Protein AF-A0A819CTM0-F1 (afdb_monomer_lite)

Foldseek 3Di:
DPPPPPPPPPVVVLVVVLVVLCCVQVVVLVVLVVVLVVLVVVLVVVVVPPDDPVVNVVSVLVSVLSNVLSVLCCVLSVLVSVLVSVCSVDDDDVVDVVVVVVNVVSVVVSVVSVVVSVVVNVVSCCVSDPPVVVVVVVVVVVVVVVVVVVVVVVVVVVPPPPDDDDDPPDDDPPPPPPPPPDDPPPPDPPPPPPDPPDPDDPDPDDDDDDDDQDFDQDDDDDDPPDDDPPDRDRDRDDPDD

InterPro domains:
  IPR017452 GPCR, rhodopsin-like, 7TM [PS50262] (1-125)

Secondary structure (DSSP, 8-state):
--GGGSS-SSHHHHHHHHHHHHHHHHHHHHHHHHHHHHHHHHHHHHHHS---HHHHHHHHHHHHHHHHHHHHHHHHHHHHHHHHHHHHH----TT-HHHHHHHHHHHHHHHHHHHHHHHHHHHHHHHH-HHHHHHHHHHHHHHHHHHHHHHHHHHHTTS---------------------------------------PPP------PPP-------PPP---TTS---------------

Radius of gyration: 34.03 Å; chains: 1; bounding box: 86×67×95 Å

pLDDT: mean 76.51, std 19.78, range [35.84, 98.19]

Structure (mmCIF, N/CA/C/O backbone):
data_AF-A0A819CTM0-F1
#
_entry.id   AF-A0A819CTM0-F1
#
loop_
_atom_site.group_PDB
_atom_site.id
_atom_site.type_symbol
_atom_site.label_atom_id
_atom_site.label_alt_id
_atom_site.label_comp_id
_atom_site.label_asym_id
_atom_site.label_entity_id
_atom_site.label_seq_id
_atom_site.pdbx_PDB_ins_code
_atom_site.Cartn_x
_atom_site.Cartn_y
_atom_site.Cartn_z
_atom_site.occupancy
_atom_site.B_iso_or_equiv
_atom_site.auth_seq_id
_atom_site.auth_comp_id
_atom_site.auth_asym_id
_atom_site.auth_atom_id
_atom_site.pdbx_PDB_model_num
ATOM 1 N N . MET A 1 1 ? 22.822 17.302 -48.668 1.00 52.03 1 MET A N 1
ATOM 2 C CA . MET A 1 1 ? 23.620 17.711 -47.484 1.00 52.03 1 MET A CA 1
ATOM 3 C C . MET A 1 1 ? 22.756 18.266 -46.332 1.00 52.03 1 MET A C 1
ATOM 5 O O . MET A 1 1 ? 23.266 19.019 -45.519 1.00 52.03 1 MET A O 1
ATOM 9 N N . HIS A 1 2 ? 21.477 17.869 -46.205 1.00 58.72 2 HIS A N 1
ATOM 10 C CA . HIS A 1 2 ? 20.555 18.385 -45.169 1.00 58.72 2 HIS A CA 1
ATOM 11 C C . HIS A 1 2 ? 19.919 17.296 -44.272 1.00 58.72 2 HIS A C 1
ATOM 13 O O . HIS A 1 2 ? 19.109 17.624 -43.414 1.00 58.72 2 HIS A O 1
ATOM 19 N N . GLU A 1 3 ? 20.295 16.017 -44.412 1.00 60.41 3 GLU A N 1
ATOM 20 C CA . GLU A 1 3 ? 19.632 14.893 -43.714 1.00 60.41 3 GLU A CA 1
ATOM 21 C C . GLU A 1 3 ? 20.203 14.543 -42.328 1.00 60.41 3 GLU A C 1
ATOM 23 O O . GLU A 1 3 ? 19.569 13.822 -41.569 1.00 60.41 3 GLU A O 1
ATOM 28 N N . TRP A 1 4 ? 21.354 15.089 -41.927 1.00 64.19 4 TRP A N 1
ATOM 29 C CA . TRP A 1 4 ? 22.004 14.696 -40.664 1.00 64.19 4 TRP A CA 1
ATOM 30 C C . TRP A 1 4 ? 21.518 15.467 -39.421 1.00 64.19 4 TRP A C 1
ATOM 32 O O . TRP A 1 4 ? 21.932 15.158 -38.307 1.00 64.19 4 TRP A O 1
ATOM 42 N N . ALA A 1 5 ? 20.637 16.463 -39.573 1.00 60.38 5 ALA A N 1
ATOM 43 C CA . ALA A 1 5 ? 20.255 17.363 -38.477 1.00 60.38 5 ALA A CA 1
ATOM 44 C C . ALA A 1 5 ? 18.990 16.948 -37.691 1.00 60.38 5 ALA A C 1
ATOM 46 O O . ALA A 1 5 ? 18.692 17.559 -36.668 1.00 60.38 5 ALA A O 1
ATOM 47 N N . GLN A 1 6 ? 18.242 15.921 -38.117 1.00 60.78 6 GLN A N 1
ATOM 48 C CA . GLN A 1 6 ? 16.964 15.553 -37.476 1.00 60.78 6 GLN A CA 1
ATOM 49 C C . GLN A 1 6 ? 17.039 14.406 -36.452 1.00 60.78 6 GLN A C 1
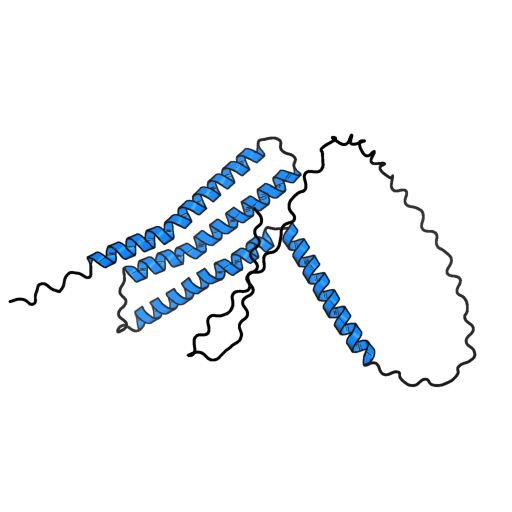ATOM 51 O O . GLN A 1 6 ? 16.031 14.094 -35.822 1.00 60.78 6 GLN A O 1
ATOM 56 N N . GLN A 1 7 ? 18.210 13.813 -36.206 1.00 59.09 7 GLN A N 1
ATOM 57 C CA . GLN A 1 7 ? 18.302 12.572 -35.420 1.00 59.09 7 GLN A CA 1
ATOM 58 C C . GLN A 1 7 ? 18.467 12.749 -33.892 1.00 59.09 7 GLN A C 1
ATOM 60 O O . GLN A 1 7 ? 18.552 11.755 -33.177 1.00 59.09 7 GLN A O 1
ATOM 65 N N . TYR A 1 8 ? 18.488 13.976 -33.351 1.00 54.97 8 TYR A N 1
ATOM 66 C CA . TYR A 1 8 ? 18.878 14.220 -31.945 1.00 54.97 8 TYR A CA 1
ATOM 67 C C . TYR A 1 8 ? 17.835 14.760 -30.923 1.00 54.97 8 TYR A C 1
ATOM 69 O O . TYR A 1 8 ? 18.247 15.069 -29.806 1.00 54.97 8 TYR A O 1
ATOM 77 N N . PRO A 1 9 ? 16.502 14.839 -31.151 1.00 57.50 9 PRO A N 1
ATOM 78 C CA . PRO A 1 9 ? 15.586 15.340 -30.108 1.00 57.50 9 PRO A CA 1
ATOM 79 C C . PRO A 1 9 ? 15.057 14.293 -29.097 1.00 57.50 9 PRO A C 1
ATOM 81 O O . PRO A 1 9 ? 14.312 14.661 -28.185 1.00 57.50 9 PRO A O 1
ATOM 84 N N . VAL A 1 10 ? 15.389 12.999 -29.212 1.00 62.59 10 VAL A N 1
ATOM 85 C CA . VAL A 1 10 ? 14.719 11.943 -28.411 1.00 62.59 10 VAL A CA 1
ATOM 86 C C . VAL A 1 10 ? 15.339 11.747 -27.014 1.00 62.59 10 VAL A C 1
ATOM 88 O O . VAL A 1 10 ? 14.614 11.530 -26.042 1.00 62.59 10 VAL A O 1
ATOM 91 N N . GLU A 1 11 ? 16.656 11.912 -26.878 1.00 68.19 11 GLU A N 1
ATOM 92 C CA . GLU A 1 11 ? 17.408 11.661 -25.633 1.00 68.19 11 GLU A CA 1
ATOM 93 C C . GLU A 1 11 ? 17.036 12.636 -24.497 1.00 68.19 11 GLU A C 1
ATOM 95 O O . GLU A 1 11 ? 16.804 12.231 -23.354 1.00 68.19 11 GLU A O 1
ATOM 100 N N . LEU A 1 12 ? 16.883 13.931 -24.807 1.00 71.06 12 LEU A N 1
ATOM 101 C CA . LEU A 1 12 ? 16.668 14.971 -23.789 1.00 71.06 12 LEU A CA 1
ATOM 102 C C . LEU A 1 12 ? 15.316 14.835 -23.060 1.00 71.06 12 LEU A C 1
ATOM 104 O O . LEU A 1 12 ? 15.165 15.243 -21.905 1.00 71.06 12 LEU A O 1
ATOM 108 N N . ASN A 1 13 ? 14.320 14.245 -23.725 1.00 79.31 13 ASN A N 1
ATOM 109 C CA . ASN A 1 13 ? 12.998 14.016 -23.147 1.00 79.31 13 ASN A CA 1
ATOM 110 C C . ASN A 1 13 ? 12.954 12.782 -22.234 1.00 79.31 13 ASN A C 1
ATOM 112 O O . ASN A 1 13 ? 12.077 12.705 -21.371 1.00 79.31 13 ASN A O 1
ATOM 116 N N . SER A 1 14 ? 13.894 11.841 -22.379 1.00 78.12 14 SER A N 1
ATOM 117 C CA . SER A 1 14 ? 13.949 10.632 -21.551 1.00 78.12 14 SER A CA 1
ATOM 118 C C . SER A 1 14 ? 14.366 10.955 -20.111 1.00 78.12 14 SER A C 1
ATOM 120 O O . SER A 1 14 ? 13.661 10.609 -19.159 1.00 78.12 14 SER A O 1
ATOM 122 N N . GLY A 1 15 ? 15.428 11.753 -19.942 1.00 82.62 15 GLY A N 1
ATOM 123 C CA . GLY A 1 15 ? 15.927 12.141 -18.617 1.00 82.62 15 GLY A CA 1
ATOM 124 C C . GLY A 1 15 ? 14.885 12.873 -17.760 1.00 82.62 15 GLY A C 1
ATOM 125 O O . GLY A 1 15 ? 14.735 12.585 -16.570 1.00 82.62 15 GLY A O 1
ATOM 126 N N . LYS A 1 16 ? 14.083 13.759 -18.371 1.00 86.94 16 LYS A N 1
ATOM 127 C CA . LYS A 1 16 ? 13.000 14.475 -17.669 1.00 86.94 16 LYS A CA 1
ATOM 128 C C . LYS A 1 16 ? 11.913 13.529 -17.149 1.00 86.94 16 LYS A C 1
ATOM 130 O O . LYS A 1 16 ? 11.440 13.708 -16.027 1.00 86.94 16 LYS A O 1
ATOM 135 N N . LYS A 1 17 ? 11.544 12.504 -17.925 1.00 84.69 17 LYS A N 1
ATOM 136 C CA . LYS A 1 17 ? 10.530 11.510 -17.527 1.00 84.69 17 LYS A CA 1
ATOM 137 C C . LYS A 1 17 ? 11.008 10.645 -16.361 1.00 84.69 17 LYS A C 1
ATOM 139 O O . LYS A 1 17 ? 10.232 10.394 -15.437 1.00 84.69 17 LYS A O 1
ATOM 144 N N . ILE A 1 18 ? 12.280 10.239 -16.373 1.00 86.94 18 ILE A N 1
ATOM 145 C CA . ILE A 1 18 ? 12.888 9.455 -15.287 1.00 86.94 18 ILE A CA 1
ATOM 146 C C . ILE A 1 18 ? 12.901 10.272 -13.991 1.00 86.94 18 ILE A C 1
ATOM 148 O O . ILE A 1 18 ? 12.453 9.783 -12.953 1.00 86.94 18 ILE A O 1
ATOM 152 N N . ALA A 1 19 ? 13.338 11.534 -14.051 1.00 89.12 19 ALA A N 1
ATOM 153 C CA . ALA A 1 19 ? 13.360 12.417 -12.886 1.00 89.12 19 ALA A CA 1
ATOM 154 C C . ALA A 1 19 ? 11.957 12.626 -12.288 1.00 89.12 19 ALA A C 1
ATOM 156 O O . ALA A 1 19 ? 11.780 12.508 -11.075 1.00 89.12 19 ALA A O 1
ATOM 157 N N . GLN A 1 20 ? 10.945 12.858 -13.133 1.00 89.31 20 GLN A N 1
ATOM 158 C CA . GLN A 1 20 ? 9.554 12.990 -12.690 1.00 89.31 20 GLN A CA 1
ATOM 159 C C . GLN A 1 20 ? 9.047 11.713 -12.008 1.00 89.31 20 GLN A C 1
ATOM 161 O O . GLN A 1 20 ? 8.494 11.784 -10.912 1.00 89.31 20 GLN A O 1
ATOM 166 N N . CYS A 1 21 ? 9.267 10.538 -12.605 1.00 86.12 21 CYS A N 1
ATOM 167 C CA . CYS A 1 21 ? 8.801 9.272 -12.033 1.00 86.12 21 CYS A CA 1
ATOM 168 C C . CYS A 1 21 ? 9.464 8.963 -10.685 1.00 86.12 21 CYS A C 1
ATOM 170 O O . CYS A 1 21 ? 8.782 8.555 -9.743 1.00 86.12 21 CYS A O 1
ATOM 172 N N . THR A 1 22 ? 10.770 9.209 -10.575 1.00 88.88 22 THR A N 1
ATOM 173 C CA . THR A 1 22 ? 11.526 9.037 -9.329 1.00 88.88 22 THR A CA 1
ATOM 174 C C . THR A 1 22 ? 11.025 9.988 -8.244 1.00 88.88 22 THR A C 1
ATOM 176 O O . THR A 1 22 ? 10.808 9.561 -7.109 1.00 88.88 22 THR A O 1
ATOM 179 N N . TYR A 1 23 ? 10.766 11.252 -8.594 1.00 92.31 23 TYR A N 1
ATOM 180 C CA . TYR A 1 23 ? 10.242 12.243 -7.658 1.00 92.31 23 TYR A CA 1
ATOM 181 C C . TYR A 1 23 ? 8.848 11.855 -7.145 1.00 92.31 23 TYR A C 1
ATOM 183 O O . TYR A 1 23 ? 8.659 11.722 -5.939 1.00 92.31 23 TYR A O 1
ATOM 191 N N . TYR A 1 24 ? 7.890 11.575 -8.035 1.00 89.75 24 TYR A N 1
ATOM 192 C CA . TYR A 1 24 ? 6.529 11.202 -7.626 1.00 89.75 24 TYR A CA 1
ATOM 193 C C . TYR A 1 24 ? 6.456 9.854 -6.894 1.00 89.75 24 TYR A C 1
ATOM 195 O O . TYR A 1 24 ? 5.554 9.661 -6.081 1.00 89.75 24 TYR A O 1
ATOM 203 N N . GLY A 1 25 ? 7.383 8.926 -7.158 1.00 86.31 25 GLY A N 1
ATOM 204 C CA . GLY A 1 25 ? 7.426 7.617 -6.504 1.00 86.31 25 GLY A CA 1
ATOM 205 C C . GLY A 1 25 ? 8.077 7.636 -5.119 1.00 86.31 25 GLY A C 1
ATOM 206 O O . GLY A 1 25 ? 7.515 7.101 -4.166 1.00 86.31 25 GLY A O 1
ATOM 207 N N . LEU A 1 26 ? 9.255 8.256 -4.982 1.00 89.56 26 LEU A N 1
ATOM 208 C CA . LEU A 1 26 ? 10.036 8.214 -3.737 1.00 89.56 26 LEU A CA 1
ATOM 209 C C . LEU A 1 26 ? 9.615 9.279 -2.725 1.00 89.56 26 LEU A C 1
ATOM 211 O O . LEU A 1 26 ? 9.627 9.021 -1.522 1.00 89.56 26 LEU A O 1
ATOM 215 N N . PHE A 1 27 ? 9.207 10.462 -3.182 1.00 92.62 27 PHE A N 1
ATOM 216 C CA . PHE A 1 27 ? 8.808 11.556 -2.298 1.00 92.62 27 PHE A CA 1
ATOM 217 C C . PHE A 1 27 ? 7.682 11.192 -1.308 1.00 92.62 27 PHE A C 1
ATOM 219 O O . PHE A 1 27 ? 7.868 11.415 -0.107 1.00 92.62 27 PHE A O 1
ATOM 226 N N . PRO A 1 28 ? 6.556 10.567 -1.718 1.00 89.81 28 PRO A N 1
ATOM 227 C CA . PRO A 1 28 ? 5.516 10.164 -0.769 1.00 89.81 28 PRO A CA 1
ATOM 228 C C . PRO A 1 28 ? 6.003 9.101 0.226 1.00 89.81 28 PRO A C 1
ATOM 230 O O . PRO A 1 28 ? 5.555 9.084 1.374 1.00 89.81 28 PRO A O 1
ATOM 233 N N . ILE A 1 29 ? 6.946 8.241 -0.172 1.00 90.62 29 ILE A N 1
ATOM 234 C CA . ILE A 1 29 ? 7.550 7.235 0.713 1.00 90.62 29 ILE A CA 1
ATOM 235 C C . ILE A 1 29 ? 8.392 7.925 1.794 1.00 90.62 29 ILE A C 1
ATOM 237 O O . ILE A 1 29 ? 8.254 7.618 2.977 1.00 90.62 29 ILE A O 1
ATOM 241 N N . LEU A 1 30 ? 9.213 8.907 1.412 1.00 92.50 30 LEU A N 1
ATOM 242 C CA . LEU A 1 30 ? 10.046 9.661 2.351 1.00 92.50 30 LEU A CA 1
ATOM 243 C C . LEU A 1 30 ? 9.203 10.480 3.332 1.00 92.50 30 LEU A C 1
ATOM 245 O O . LEU A 1 30 ? 9.444 10.430 4.540 1.00 92.50 30 LEU A O 1
ATOM 249 N N . ILE A 1 31 ? 8.181 11.182 2.833 1.00 94.00 31 ILE A N 1
ATOM 250 C CA . ILE A 1 31 ? 7.260 11.953 3.674 1.00 94.00 31 ILE A CA 1
ATOM 251 C C . ILE A 1 31 ? 6.522 11.032 4.646 1.00 94.00 31 ILE A C 1
ATOM 253 O O . ILE A 1 31 ? 6.543 11.271 5.854 1.00 94.00 31 ILE A O 1
ATOM 257 N N . SER A 1 32 ? 5.895 9.962 4.150 1.00 89.75 32 SER A N 1
ATOM 258 C CA . SER A 1 32 ? 5.121 9.046 4.999 1.00 89.75 32 SER A CA 1
ATOM 259 C C . SER A 1 32 ? 5.985 8.341 6.048 1.00 89.75 32 SER A C 1
ATOM 261 O O . SER A 1 32 ? 5.559 8.211 7.200 1.00 89.75 32 SER A O 1
ATOM 263 N N . SER A 1 33 ? 7.212 7.953 5.693 1.00 89.06 33 SER A N 1
ATOM 264 C CA . SER A 1 33 ? 8.186 7.383 6.627 1.00 89.06 33 SER A CA 1
ATOM 265 C C . SER A 1 33 ? 8.583 8.391 7.711 1.00 89.06 33 SER A C 1
ATOM 267 O O . SER A 1 33 ? 8.524 8.077 8.902 1.00 89.06 33 SER A O 1
ATOM 269 N N . SER A 1 34 ? 8.872 9.637 7.321 1.00 92.88 34 SER A N 1
ATOM 270 C CA . SER A 1 34 ? 9.249 10.710 8.252 1.00 92.88 34 SER A CA 1
ATOM 271 C C . SER A 1 34 ? 8.120 11.032 9.232 1.00 92.88 34 SER A C 1
ATOM 273 O O . SER A 1 34 ? 8.335 11.046 10.445 1.00 92.88 34 SER A O 1
ATOM 275 N N . PHE A 1 35 ? 6.891 11.207 8.735 1.00 90.62 35 PHE A N 1
ATOM 276 C CA . PHE A 1 35 ? 5.719 11.431 9.585 1.00 90.62 35 PHE A CA 1
ATOM 277 C C . PHE A 1 35 ? 5.440 10.249 10.517 1.00 90.62 35 PHE A C 1
ATOM 279 O O . PHE A 1 35 ? 5.088 10.459 11.677 1.00 90.62 35 PHE A O 1
ATOM 286 N N . SER A 1 36 ? 5.639 9.014 10.053 1.00 89.25 36 SER A N 1
ATOM 287 C CA . SER A 1 36 ? 5.466 7.821 10.893 1.00 89.25 36 SER A CA 1
ATOM 288 C C . SER A 1 36 ? 6.502 7.748 12.008 1.00 89.25 36 SER A C 1
ATOM 290 O O . SER A 1 36 ? 6.165 7.404 13.142 1.00 89.25 36 SER A O 1
ATOM 292 N N . LEU A 1 37 ? 7.749 8.119 11.711 1.00 88.62 37 LEU A N 1
ATOM 293 C CA . LEU A 1 37 ? 8.818 8.191 12.699 1.00 88.62 37 LEU A CA 1
ATOM 294 C C . LEU A 1 37 ? 8.533 9.277 13.747 1.00 88.62 37 LEU A C 1
ATOM 296 O O . LEU A 1 37 ? 8.634 9.012 14.945 1.00 88.62 37 LEU A O 1
ATOM 300 N N . LEU A 1 38 ? 8.118 10.472 13.314 1.00 90.75 38 LEU A N 1
ATOM 301 C CA . LEU A 1 38 ? 7.745 11.571 14.211 1.00 90.75 38 LEU A CA 1
ATOM 302 C C . LEU A 1 38 ? 6.539 11.202 15.081 1.00 90.75 38 LEU A C 1
ATOM 304 O O . LEU A 1 38 ? 6.555 11.427 16.291 1.00 90.75 38 LEU A O 1
ATOM 308 N N . ALA A 1 39 ? 5.520 10.564 14.500 1.00 87.69 39 ALA A N 1
ATOM 309 C CA . ALA A 1 39 ? 4.376 10.056 15.249 1.00 87.69 39 ALA A CA 1
ATOM 310 C C . ALA A 1 39 ? 4.814 9.036 16.313 1.00 87.69 39 ALA A C 1
ATOM 312 O O . ALA 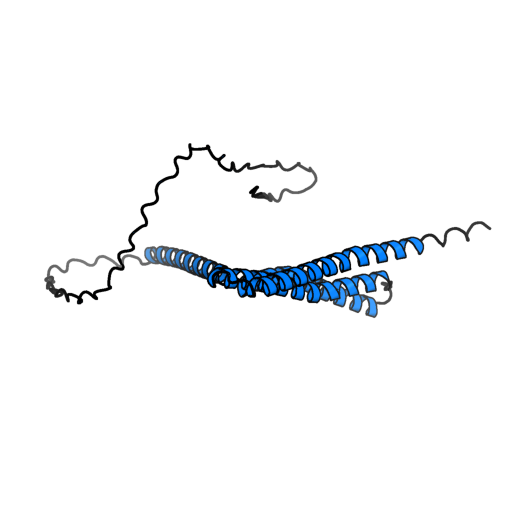A 1 39 ? 4.375 9.114 17.462 1.00 87.69 39 ALA A O 1
ATOM 313 N N . TYR A 1 40 ? 5.729 8.124 15.971 1.00 86.94 40 TYR A N 1
ATOM 314 C CA . TYR A 1 40 ? 6.278 7.157 16.921 1.00 86.94 40 TYR A CA 1
ATOM 315 C C . TYR A 1 40 ? 7.060 7.830 18.060 1.00 86.94 40 TYR A C 1
ATOM 317 O O . TYR A 1 40 ? 6.878 7.486 19.233 1.00 86.94 40 TYR A O 1
ATOM 325 N N . GLN A 1 41 ? 7.894 8.823 17.741 1.00 91.31 41 GLN A N 1
ATOM 326 C CA . GLN A 1 41 ? 8.635 9.596 18.739 1.00 91.31 41 GLN A CA 1
ATOM 327 C C . GLN A 1 41 ? 7.690 10.353 19.680 1.00 91.31 41 GLN A C 1
ATOM 329 O O . GLN A 1 41 ? 7.860 10.274 20.900 1.00 91.31 41 GLN A O 1
ATOM 334 N N . ASN A 1 42 ? 6.655 10.999 19.137 1.00 87.44 42 ASN A N 1
ATOM 335 C CA . ASN A 1 42 ? 5.651 11.723 19.916 1.00 87.44 42 ASN A CA 1
ATOM 336 C C . ASN A 1 42 ? 4.913 10.798 20.889 1.00 87.44 42 ASN A C 1
ATOM 338 O O . ASN A 1 42 ? 4.788 11.120 22.070 1.00 87.44 42 ASN A O 1
ATOM 342 N N . VAL A 1 43 ? 4.506 9.605 20.446 1.00 85.19 43 VAL A N 1
ATOM 343 C CA . VAL A 1 43 ? 3.874 8.600 21.322 1.00 85.19 43 VAL A CA 1
ATOM 344 C C . VAL A 1 43 ? 4.824 8.149 22.421 1.00 85.19 43 VAL A C 1
ATOM 346 O O . VAL A 1 43 ? 4.431 8.071 23.587 1.00 85.19 43 VAL A O 1
ATOM 349 N N . ARG A 1 44 ? 6.090 7.877 22.079 1.00 85.88 44 ARG A N 1
ATOM 350 C CA . ARG A 1 44 ? 7.098 7.449 23.056 1.00 85.88 44 ARG A CA 1
ATOM 351 C C . ARG A 1 44 ? 7.354 8.524 24.115 1.00 85.88 44 ARG A C 1
ATOM 353 O O . ARG A 1 44 ? 7.530 8.186 25.285 1.00 85.88 44 ARG A O 1
ATOM 360 N N . GLN A 1 45 ? 7.341 9.800 23.730 1.00 89.44 45 GLN A N 1
ATOM 361 C CA . GLN A 1 45 ? 7.436 10.916 24.673 1.00 89.44 45 GLN A CA 1
ATOM 362 C C . GLN A 1 45 ? 6.177 11.038 25.544 1.00 89.44 45 GLN A C 1
ATOM 364 O O . GLN A 1 45 ? 6.295 11.234 26.755 1.00 89.44 45 GLN A O 1
ATOM 369 N N . LEU A 1 46 ? 4.984 10.845 24.970 1.00 84.25 46 LEU A N 1
ATOM 370 C CA . LEU A 1 46 ? 3.709 10.918 25.692 1.00 84.25 46 LEU A CA 1
ATOM 371 C C . LEU A 1 46 ? 3.610 9.878 26.817 1.00 84.25 46 LEU A C 1
ATOM 373 O O . LEU A 1 46 ? 3.092 10.172 27.891 1.00 84.25 46 LEU A O 1
ATOM 377 N N . VAL A 1 47 ? 4.166 8.680 26.607 1.00 82.62 47 VAL A N 1
ATOM 378 C CA . VAL A 1 47 ? 4.207 7.611 27.622 1.00 82.62 47 VAL A CA 1
ATOM 379 C C . VAL A 1 47 ? 4.945 8.048 28.897 1.00 82.62 47 VAL A C 1
ATOM 381 O O . VAL A 1 47 ? 4.603 7.577 29.985 1.00 82.62 47 VAL A O 1
ATOM 384 N N . ARG A 1 48 ? 5.907 8.978 28.801 1.00 86.50 48 ARG A N 1
ATOM 385 C CA . ARG A 1 48 ? 6.653 9.485 29.966 1.00 86.50 48 ARG A CA 1
ATOM 386 C C . ARG A 1 48 ? 5.849 10.474 30.817 1.00 86.50 48 ARG A C 1
ATOM 388 O O . ARG A 1 48 ? 6.106 10.573 32.010 1.00 86.50 48 ARG A O 1
ATOM 395 N N . ARG A 1 49 ? 4.858 11.172 30.250 1.00 83.38 49 ARG A N 1
ATOM 396 C CA . ARG A 1 49 ? 3.996 12.112 30.993 1.00 83.38 49 ARG A CA 1
ATOM 397 C C . ARG A 1 49 ? 2.791 11.354 31.553 1.00 83.38 49 ARG A C 1
ATOM 399 O O . ARG A 1 49 ? 2.142 10.628 30.803 1.00 83.38 49 ARG A O 1
ATOM 406 N N . GLN A 1 50 ? 2.512 11.457 32.856 1.00 78.81 50 GLN A N 1
ATOM 407 C CA . GLN A 1 50 ? 1.462 10.716 33.590 1.00 78.81 50 GLN A CA 1
ATOM 408 C C . GLN A 1 50 ? 0.029 11.028 33.097 1.00 78.81 50 GLN A C 1
ATOM 410 O O . GLN A 1 50 ? -0.753 11.700 33.753 1.00 78.81 50 GLN A O 1
ATOM 415 N N . ILE A 1 51 ? -0.324 10.541 31.911 1.00 81.19 51 ILE A N 1
ATOM 416 C CA . ILE A 1 51 ? -1.674 10.582 31.342 1.00 81.19 51 ILE A CA 1
ATOM 417 C C . ILE A 1 51 ? -2.419 9.310 31.776 1.00 81.19 51 ILE A C 1
ATOM 419 O O . ILE A 1 51 ? -1.793 8.244 31.807 1.00 81.19 51 ILE A O 1
ATOM 423 N N . PRO A 1 52 ? -3.732 9.383 32.072 1.00 87.31 52 PRO A N 1
ATOM 424 C CA . PRO A 1 52 ? -4.551 8.234 32.457 1.00 87.31 52 PRO A CA 1
ATOM 425 C C . PRO A 1 52 ? -4.379 7.025 31.522 1.00 87.31 52 PRO A C 1
ATOM 427 O O . PRO A 1 52 ? -4.309 7.151 30.295 1.00 87.31 52 PRO A O 1
ATOM 430 N N . ILE A 1 53 ? -4.322 5.835 32.129 1.00 85.19 53 ILE A N 1
ATOM 431 C CA . ILE A 1 53 ? -3.938 4.559 31.497 1.00 85.19 53 ILE A CA 1
ATOM 432 C C . ILE A 1 53 ? -4.822 4.207 30.290 1.00 85.19 53 ILE A C 1
ATOM 434 O O . ILE A 1 53 ? -4.327 3.651 29.306 1.00 85.19 53 ILE A O 1
ATOM 438 N N . GLU A 1 54 ? -6.111 4.550 30.325 1.00 85.31 54 GLU A N 1
ATOM 439 C CA . GLU A 1 54 ? -7.047 4.214 29.246 1.00 85.31 54 GLU A CA 1
ATOM 440 C C . GLU A 1 54 ? -6.747 4.957 27.940 1.00 85.31 54 GLU A C 1
ATOM 442 O O . GLU A 1 54 ? -6.744 4.343 26.869 1.00 85.31 54 GLU A O 1
ATOM 447 N N . ARG A 1 55 ? -6.410 6.252 28.017 1.00 85.75 55 ARG A N 1
ATOM 448 C CA . ARG A 1 55 ? -6.112 7.072 26.832 1.00 85.75 55 ARG A CA 1
ATOM 449 C C . ARG A 1 55 ? -4.840 6.590 26.128 1.00 85.75 55 ARG A C 1
ATOM 451 O O . ARG A 1 55 ? -4.810 6.477 24.907 1.00 85.75 55 ARG A O 1
ATOM 458 N N . ARG A 1 56 ? -3.839 6.155 26.905 1.00 84.88 56 ARG A N 1
ATOM 459 C CA . ARG A 1 56 ? -2.570 5.614 26.381 1.00 84.88 56 ARG A CA 1
ATOM 460 C C . ARG A 1 56 ? -2.752 4.372 25.507 1.00 84.88 56 ARG A C 1
ATOM 462 O O . ARG A 1 56 ? -2.015 4.197 24.538 1.00 84.88 56 ARG A O 1
ATOM 469 N N . ARG A 1 57 ? -3.699 3.485 25.842 1.00 86.56 57 ARG A N 1
ATOM 470 C CA . ARG A 1 57 ? -3.939 2.257 25.058 1.00 86.56 57 ARG A CA 1
ATOM 471 C C . ARG A 1 57 ? -4.493 2.578 23.673 1.00 86.56 57 ARG A C 1
ATOM 473 O O . ARG A 1 57 ? -4.085 1.941 22.705 1.00 86.56 57 ARG A O 1
ATOM 480 N N . LEU A 1 58 ? -5.377 3.571 23.590 1.00 87.25 58 LEU A N 1
ATOM 481 C CA . LEU A 1 58 ? -5.974 4.009 22.333 1.00 87.25 58 LEU A CA 1
ATOM 482 C C . LEU A 1 58 ? -4.938 4.666 21.412 1.00 87.25 58 LEU A C 1
ATOM 484 O O . LEU A 1 58 ? -4.837 4.288 20.246 1.00 87.25 58 LEU A O 1
ATOM 488 N N . ASP A 1 59 ? -4.115 5.565 21.950 1.00 88.44 59 ASP A N 1
ATOM 489 C CA . ASP A 1 59 ? -3.085 6.259 21.167 1.00 88.44 59 ASP A CA 1
ATOM 490 C C . ASP A 1 59 ? -2.001 5.287 20.674 1.00 88.44 59 ASP A C 1
ATOM 492 O O . ASP A 1 59 ? -1.594 5.326 19.508 1.00 88.44 59 ASP A O 1
ATOM 496 N N . ARG A 1 60 ? -1.578 4.337 21.524 1.00 85.56 60 ARG A N 1
ATOM 497 C CA . ARG A 1 60 ? -0.621 3.284 21.138 1.00 85.56 60 ARG A CA 1
ATOM 498 C C . ARG A 1 60 ? -1.175 2.383 20.032 1.00 85.56 60 ARG A C 1
ATOM 500 O O . ARG A 1 60 ? -0.430 1.973 19.149 1.00 85.56 60 ARG A O 1
ATOM 507 N N . GLN A 1 61 ? -2.467 2.073 20.071 1.00 90.12 61 GLN A N 1
ATOM 508 C CA . GLN A 1 61 ? -3.123 1.256 19.051 1.00 90.12 61 GLN A CA 1
ATOM 509 C C . GLN A 1 61 ? -3.213 1.990 17.708 1.00 90.12 61 GLN A C 1
ATOM 511 O O . GLN A 1 61 ? -2.889 1.408 16.674 1.00 90.12 61 GLN A O 1
ATOM 516 N N . MET A 1 62 ? -3.617 3.263 17.725 1.00 88.44 62 MET A N 1
ATOM 517 C CA . MET A 1 62 ? -3.718 4.089 16.518 1.00 88.44 62 MET A CA 1
ATOM 518 C C . MET A 1 62 ? -2.353 4.266 15.848 1.00 88.44 62 MET A C 1
ATOM 520 O O . MET A 1 62 ? -2.219 4.121 14.636 1.00 88.44 62 MET A O 1
ATOM 524 N N . THR A 1 63 ? -1.315 4.509 16.642 1.00 90.44 63 THR A N 1
ATOM 525 C CA . THR A 1 63 ? 0.040 4.707 16.115 1.00 90.44 63 THR A CA 1
ATOM 526 C C . THR A 1 63 ? 0.691 3.416 15.642 1.00 90.44 63 THR A C 1
ATOM 528 O O . THR A 1 63 ? 1.314 3.420 14.584 1.00 90.44 63 THR A O 1
ATOM 531 N N . ALA A 1 64 ? 0.460 2.289 16.324 1.00 87.75 64 ALA A N 1
ATOM 532 C CA . ALA A 1 64 ? 0.858 0.976 15.817 1.00 87.75 64 ALA A CA 1
ATOM 533 C C . ALA A 1 64 ? 0.163 0.636 14.485 1.00 87.75 64 ALA A C 1
ATOM 535 O O . ALA A 1 64 ? 0.799 0.090 13.586 1.00 87.75 64 ALA A O 1
ATOM 536 N N . MET A 1 65 ? -1.118 0.994 14.331 1.00 91.25 65 MET A N 1
ATOM 537 C CA . MET A 1 65 ? -1.854 0.813 13.077 1.00 91.25 65 MET A CA 1
ATOM 538 C C . MET A 1 65 ? -1.241 1.633 11.933 1.00 91.25 65 MET A C 1
ATOM 540 O O . MET A 1 65 ? -1.012 1.090 10.853 1.00 91.25 65 MET A O 1
ATOM 544 N N . ILE A 1 66 ? -0.973 2.925 12.157 1.00 91.00 66 ILE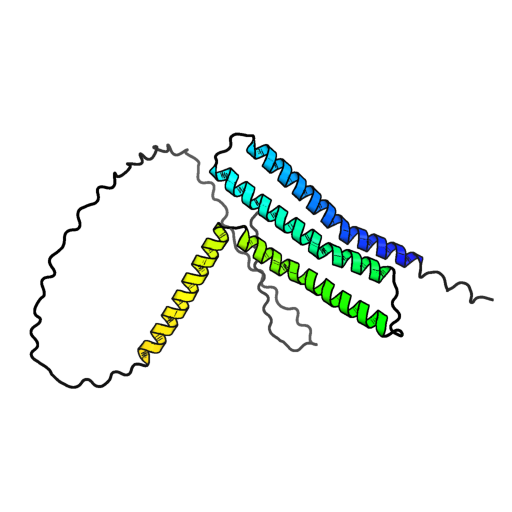 A N 1
ATOM 545 C CA . ILE A 1 66 ? -0.366 3.801 11.140 1.00 91.00 66 ILE A CA 1
ATOM 546 C C . ILE A 1 66 ? 1.030 3.293 10.769 1.00 91.00 66 ILE A C 1
ATOM 548 O O . ILE A 1 66 ? 1.357 3.205 9.589 1.00 91.00 66 ILE A O 1
ATOM 552 N N . PHE A 1 67 ? 1.824 2.888 11.759 1.00 89.06 67 PHE A N 1
ATOM 553 C CA . PHE A 1 67 ? 3.163 2.359 11.531 1.00 89.06 67 PHE A CA 1
ATOM 554 C C . PHE A 1 67 ? 3.148 1.079 10.685 1.00 89.06 67 PHE A C 1
ATOM 556 O O . PHE A 1 67 ? 3.871 0.989 9.695 1.00 89.06 67 PHE A O 1
ATOM 563 N N . ALA A 1 68 ? 2.269 0.125 11.012 1.00 91.31 68 ALA A N 1
ATOM 564 C CA . ALA A 1 68 ? 2.083 -1.081 10.207 1.00 91.31 68 ALA A CA 1
ATOM 565 C C . ALA A 1 68 ? 1.672 -0.739 8.767 1.00 91.31 68 ALA A C 1
ATOM 567 O O . ALA A 1 68 ? 2.226 -1.291 7.820 1.00 91.31 68 ALA A O 1
ATOM 568 N N . ARG A 1 69 ? 0.759 0.228 8.595 1.00 92.31 69 ARG A N 1
ATOM 569 C CA . ARG A 1 69 ? 0.318 0.697 7.278 1.00 92.31 69 ARG A CA 1
ATOM 570 C C . ARG A 1 69 ? 1.469 1.256 6.444 1.00 92.31 69 ARG A C 1
ATOM 572 O O . ARG A 1 69 ? 1.564 0.933 5.265 1.00 92.31 69 ARG A O 1
ATOM 579 N N . VAL A 1 70 ? 2.341 2.067 7.041 1.00 92.00 70 VAL A N 1
ATOM 580 C CA . VAL A 1 70 ? 3.487 2.650 6.330 1.00 92.00 70 VAL A CA 1
ATOM 581 C C . VAL A 1 70 ? 4.532 1.595 5.986 1.00 92.00 70 VAL A C 1
ATOM 583 O O . VAL A 1 70 ? 5.009 1.591 4.857 1.00 92.00 70 VAL A O 1
ATOM 586 N N . ILE A 1 71 ? 4.822 0.645 6.879 1.00 91.88 71 ILE A N 1
ATOM 587 C CA . ILE A 1 71 ? 5.723 -0.475 6.557 1.00 91.88 71 ILE A CA 1
ATOM 588 C C . ILE A 1 71 ? 5.182 -1.286 5.375 1.00 91.88 71 ILE A C 1
ATOM 590 O O . ILE A 1 71 ? 5.906 -1.528 4.412 1.00 91.88 71 ILE A O 1
ATOM 594 N N . THR A 1 72 ? 3.906 -1.679 5.417 1.00 93.75 72 THR A N 1
ATOM 595 C CA . THR A 1 72 ? 3.281 -2.438 4.326 1.00 93.75 72 THR A CA 1
ATOM 596 C C . THR A 1 72 ? 3.267 -1.642 3.021 1.00 93.75 72 THR A C 1
ATOM 598 O O . THR A 1 72 ? 3.542 -2.203 1.964 1.00 93.75 72 THR A O 1
ATOM 601 N N . PHE A 1 73 ? 3.011 -0.332 3.087 1.00 92.81 73 PHE A N 1
ATOM 602 C CA . PHE A 1 73 ? 3.084 0.557 1.929 1.00 92.81 73 PHE A CA 1
ATOM 603 C C . PHE A 1 73 ? 4.496 0.597 1.328 1.00 92.81 73 PHE A C 1
ATOM 605 O O . PHE A 1 73 ? 4.640 0.405 0.126 1.00 92.81 73 PHE A O 1
ATOM 612 N N . VAL A 1 74 ? 5.539 0.766 2.148 1.00 92.19 74 VAL A N 1
ATOM 613 C CA . VAL A 1 74 ? 6.939 0.767 1.689 1.00 92.19 74 VAL A CA 1
ATOM 614 C C . VAL A 1 74 ? 7.282 -0.556 1.001 1.00 92.19 74 VAL A C 1
ATOM 616 O O . VAL A 1 74 ? 7.784 -0.541 -0.118 1.00 92.19 74 VAL A O 1
ATOM 619 N N . ILE A 1 75 ? 6.966 -1.694 1.629 1.00 94.19 75 ILE A N 1
ATOM 620 C CA . ILE A 1 75 ? 7.303 -3.029 1.105 1.00 94.19 75 ILE A CA 1
ATOM 621 C C . ILE A 1 75 ? 6.617 -3.307 -0.239 1.00 94.19 75 ILE A C 1
ATOM 623 O O . ILE A 1 75 ? 7.227 -3.914 -1.113 1.00 94.19 75 ILE A O 1
ATOM 627 N N . LEU A 1 76 ? 5.368 -2.868 -0.423 1.00 93.94 76 LEU A N 1
ATOM 628 C CA . LEU A 1 76 ? 4.589 -3.175 -1.630 1.00 93.94 76 LEU A CA 1
ATOM 629 C C . LEU A 1 76 ? 4.774 -2.161 -2.762 1.00 93.94 76 LEU A C 1
ATOM 631 O O . LEU A 1 76 ? 4.694 -2.535 -3.929 1.00 93.94 76 LEU A O 1
ATOM 635 N N . VAL A 1 77 ? 5.032 -0.890 -2.446 1.00 93.25 77 VAL A N 1
ATOM 636 C CA . VAL A 1 77 ? 5.232 0.157 -3.462 1.00 93.25 77 VAL A CA 1
ATOM 637 C C . VAL A 1 77 ? 6.660 0.150 -4.006 1.00 93.25 77 VAL A C 1
ATOM 639 O O . VAL A 1 77 ? 6.868 0.466 -5.176 1.00 93.25 77 VAL A O 1
ATOM 642 N N . LEU A 1 78 ? 7.651 -0.241 -3.201 1.00 93.31 78 LEU A N 1
ATOM 643 C CA . LEU A 1 78 ? 9.058 -0.230 -3.607 1.00 93.31 78 LEU A CA 1
ATOM 644 C C . LEU A 1 78 ? 9.338 -1.108 -4.850 1.00 93.31 78 LEU A C 1
ATOM 646 O O . LEU A 1 78 ? 9.945 -0.580 -5.785 1.00 93.31 78 LEU A O 1
ATOM 650 N N . PRO A 1 79 ? 8.851 -2.364 -4.958 1.00 95.75 79 PRO A N 1
ATOM 651 C CA . PRO A 1 79 ? 9.002 -3.177 -6.170 1.00 95.75 79 PRO A CA 1
ATOM 652 C C . PRO A 1 79 ? 8.409 -2.513 -7.416 1.00 95.75 79 PRO A C 1
ATOM 654 O O . PRO A 1 79 ? 9.000 -2.582 -8.491 1.00 95.75 79 PRO A O 1
ATOM 657 N N . TYR A 1 80 ? 7.276 -1.818 -7.268 1.00 95.06 80 TYR A N 1
ATOM 658 C CA . TYR A 1 80 ? 6.643 -1.085 -8.364 1.00 95.06 80 TYR A CA 1
ATOM 659 C C . TYR A 1 80 ? 7.461 0.112 -8.820 1.00 95.06 80 TYR A C 1
ATOM 661 O O . TYR A 1 80 ? 7.660 0.297 -10.020 1.00 95.06 80 TYR A O 1
ATOM 669 N N . THR A 1 81 ? 8.001 0.886 -7.883 1.00 93.31 81 THR A N 1
ATOM 670 C CA . THR A 1 81 ? 8.879 2.009 -8.217 1.00 93.31 81 THR A CA 1
ATOM 671 C C . THR A 1 81 ? 10.153 1.531 -8.918 1.00 93.31 81 THR A C 1
ATOM 673 O O . THR A 1 81 ? 10.518 2.103 -9.944 1.00 93.31 81 THR A O 1
ATOM 676 N N . ILE A 1 82 ? 10.792 0.457 -8.430 1.00 94.69 82 ILE A N 1
ATOM 677 C CA . ILE A 1 82 ? 11.983 -0.126 -9.074 1.00 94.69 82 ILE A CA 1
ATOM 678 C C . ILE A 1 82 ? 11.650 -0.621 -10.482 1.00 94.69 82 ILE A C 1
ATOM 680 O O . ILE A 1 82 ? 12.352 -0.265 -11.426 1.00 94.69 82 ILE A O 1
ATOM 684 N N . PHE A 1 83 ? 10.572 -1.395 -10.638 1.00 96.00 83 PHE A N 1
ATOM 685 C CA . PHE A 1 83 ? 10.156 -1.902 -11.944 1.00 96.00 83 PHE A CA 1
ATOM 686 C C . PHE A 1 83 ? 9.871 -0.760 -12.924 1.00 96.00 83 PHE A C 1
ATOM 688 O O . PHE A 1 83 ? 10.316 -0.791 -14.066 1.00 96.00 83 PHE A O 1
ATOM 695 N N . ARG A 1 84 ? 9.211 0.306 -12.466 1.00 92.94 84 ARG A N 1
ATOM 696 C CA . ARG A 1 84 ? 8.922 1.464 -13.311 1.00 92.94 84 ARG A CA 1
ATOM 697 C C . ARG A 1 84 ? 10.193 2.188 -13.753 1.00 92.94 84 ARG A C 1
ATOM 699 O O . ARG A 1 84 ? 10.305 2.533 -14.926 1.00 92.94 84 ARG A O 1
ATOM 706 N N . ILE A 1 85 ? 11.171 2.363 -12.860 1.00 91.62 85 ILE A N 1
ATOM 707 C CA . ILE A 1 85 ? 12.491 2.906 -13.221 1.00 91.62 85 ILE A CA 1
ATOM 708 C C . ILE A 1 85 ? 13.178 1.986 -14.237 1.00 91.62 85 ILE A C 1
ATOM 710 O O . ILE A 1 85 ? 13.674 2.475 -15.249 1.00 91.62 85 ILE A O 1
ATOM 714 N N . TYR A 1 86 ? 13.155 0.670 -14.016 1.00 94.62 86 TYR A N 1
ATOM 715 C CA . TYR A 1 86 ? 13.712 -0.311 -14.947 1.00 94.62 86 TYR A CA 1
ATOM 716 C C . TYR A 1 86 ? 13.097 -0.178 -16.350 1.00 94.62 86 TYR A C 1
ATOM 718 O O . TYR A 1 86 ? 13.834 0.017 -17.312 1.00 94.62 86 TYR A O 1
ATOM 726 N N . THR A 1 87 ? 11.764 -0.152 -16.465 1.00 94.00 87 THR A N 1
ATOM 727 C CA . THR A 1 87 ? 11.069 -0.020 -17.763 1.00 94.00 87 THR A CA 1
ATOM 728 C C . THR A 1 87 ? 11.329 1.304 -18.485 1.00 94.00 87 THR A C 1
ATOM 730 O O . THR A 1 87 ? 11.182 1.375 -19.699 1.00 94.00 87 THR A O 1
ATOM 733 N N . LEU A 1 88 ? 11.710 2.364 -17.761 1.00 89.44 88 LEU A N 1
ATOM 734 C CA . LEU A 1 88 ? 12.064 3.654 -18.363 1.00 89.44 88 LEU A CA 1
ATOM 735 C C . LEU A 1 88 ? 13.506 3.693 -18.883 1.00 89.44 88 LEU A C 1
ATOM 737 O O . LEU A 1 88 ? 13.798 4.489 -19.769 1.00 89.44 88 LEU A O 1
ATOM 741 N N . ASN A 1 89 ? 14.398 2.873 -18.320 1.00 90.94 89 ASN A N 1
ATOM 742 C CA . ASN A 1 89 ? 15.808 2.824 -18.714 1.00 90.94 89 ASN A CA 1
ATOM 743 C C . ASN A 1 89 ? 16.085 1.728 -19.749 1.00 90.94 89 ASN A C 1
ATOM 745 O O . ASN A 1 89 ? 16.998 1.866 -20.558 1.00 90.94 89 ASN A O 1
ATOM 749 N N . VAL A 1 90 ? 15.310 0.643 -19.729 1.00 93.75 90 VAL A N 1
ATOM 750 C CA . VAL A 1 90 ? 15.492 -0.502 -20.621 1.00 93.75 90 VAL A CA 1
ATOM 751 C C . VAL A 1 90 ? 14.370 -0.519 -21.649 1.00 93.75 90 VAL A C 1
ATOM 753 O O . VAL A 1 90 ? 13.223 -0.826 -21.328 1.00 93.75 90 VAL A O 1
ATOM 756 N N . ASN A 1 91 ? 14.708 -0.210 -22.901 1.00 91.75 91 ASN A N 1
ATOM 757 C CA . ASN A 1 91 ? 13.778 -0.354 -24.013 1.00 91.75 91 ASN A CA 1
ATOM 758 C C . ASN A 1 91 ? 13.802 -1.806 -24.505 1.00 91.75 91 ASN A C 1
ATOM 760 O O . ASN A 1 91 ? 14.702 -2.208 -25.241 1.00 91.75 91 ASN A O 1
ATOM 764 N N . VAL A 1 92 ? 12.840 -2.609 -24.053 1.00 94.69 92 VAL A N 1
ATOM 765 C CA . VAL A 1 92 ? 12.698 -4.000 -24.496 1.00 94.69 92 VAL A CA 1
ATOM 766 C C . VAL A 1 92 ? 12.034 -4.006 -25.869 1.00 94.69 92 VAL A C 1
ATOM 768 O O . VAL A 1 92 ? 10.875 -3.613 -26.003 1.00 94.69 92 VAL A O 1
ATOM 771 N N . SER A 1 93 ? 12.769 -4.450 -26.889 1.00 95.00 93 SER A N 1
ATOM 772 C CA . SER A 1 93 ? 12.232 -4.582 -28.242 1.00 95.00 93 SER A CA 1
ATOM 773 C C . SER A 1 93 ? 11.125 -5.643 -28.273 1.00 95.00 93 SER A C 1
ATOM 775 O O . SER A 1 93 ? 11.338 -6.748 -27.774 1.00 95.00 93 SER A O 1
ATOM 777 N N . PRO A 1 94 ? 9.962 -5.372 -28.896 1.00 93.94 94 PRO A N 1
ATOM 778 C CA . PRO A 1 94 ? 8.906 -6.371 -29.058 1.00 93.94 94 PRO A CA 1
ATOM 779 C C . PRO A 1 94 ? 9.296 -7.503 -30.023 1.00 93.94 94 PRO A C 1
ATOM 781 O O . PRO A 1 94 ? 8.590 -8.504 -30.100 1.00 93.94 94 PRO A O 1
ATOM 784 N N . VAL A 1 95 ? 10.404 -7.354 -30.760 1.00 97.06 95 VAL A N 1
ATOM 785 C CA . VAL A 1 95 ? 10.951 -8.401 -31.638 1.00 97.06 95 VAL A CA 1
ATOM 786 C C . VAL A 1 95 ? 11.517 -9.563 -30.813 1.00 97.06 95 VAL A C 1
ATOM 788 O O . VAL A 1 95 ? 11.411 -10.721 -31.217 1.00 97.06 95 VAL A O 1
ATOM 791 N N . ASP A 1 96 ? 12.053 -9.271 -29.626 1.00 97.31 96 ASP A N 1
ATOM 792 C CA . ASP A 1 96 ? 12.647 -10.272 -28.747 1.00 97.31 96 ASP A CA 1
ATOM 793 C C . ASP A 1 96 ? 11.586 -10.846 -27.797 1.00 97.31 96 ASP A C 1
ATOM 795 O O . ASP A 1 96 ? 11.275 -10.292 -26.740 1.00 97.31 96 ASP A O 1
ATOM 799 N N . ILE A 1 97 ? 11.031 -12.002 -28.171 1.00 97.75 97 ILE A N 1
ATOM 800 C CA . ILE A 1 97 ? 9.879 -12.621 -27.491 1.00 97.75 97 ILE A CA 1
ATOM 801 C C . ILE A 1 97 ? 10.177 -12.935 -26.016 1.00 97.75 97 ILE A C 1
ATOM 803 O O . ILE A 1 97 ? 9.346 -12.684 -25.143 1.00 97.75 97 ILE A O 1
ATOM 807 N N . LEU A 1 98 ? 11.362 -13.482 -25.720 1.00 97.69 98 LEU A N 1
ATOM 808 C CA . LEU A 1 98 ? 11.730 -13.922 -24.371 1.00 97.69 98 LEU A CA 1
ATOM 809 C C . LEU A 1 98 ? 11.806 -12.766 -23.350 1.00 97.69 98 LEU A C 1
ATOM 811 O O . LEU A 1 98 ? 11.097 -12.835 -22.342 1.00 97.69 98 LEU A O 1
ATOM 815 N N . PRO A 1 99 ? 12.611 -11.702 -23.555 1.00 96.88 99 PRO A N 1
ATOM 816 C CA . PRO A 1 99 ? 12.666 -10.590 -22.605 1.00 96.88 99 PRO A CA 1
ATOM 817 C C . PRO A 1 99 ? 11.335 -9.836 -22.526 1.00 96.88 99 PRO A C 1
ATOM 819 O O . PRO A 1 99 ? 10.963 -9.379 -21.444 1.00 96.88 99 PRO A O 1
ATOM 822 N N . TYR A 1 100 ? 10.581 -9.762 -23.627 1.00 97.19 100 TYR A N 1
ATOM 823 C CA . TYR A 1 100 ? 9.245 -9.174 -23.623 1.00 97.19 100 TYR A CA 1
ATOM 824 C C . TYR A 1 100 ? 8.279 -9.952 -22.716 1.00 97.19 100 TYR A C 1
ATOM 826 O O . TYR A 1 100 ? 7.613 -9.356 -21.867 1.00 97.19 100 TYR A O 1
ATOM 834 N N . ALA A 1 101 ? 8.256 -11.286 -22.818 1.00 97.81 101 ALA A N 1
ATOM 835 C CA . ALA A 1 101 ? 7.423 -12.141 -21.973 1.00 97.81 101 ALA A CA 1
ATOM 836 C C . ALA A 1 101 ? 7.794 -12.034 -20.482 1.00 97.81 101 ALA A C 1
ATOM 838 O O . ALA A 1 101 ? 6.906 -11.940 -19.631 1.00 97.81 101 ALA A O 1
ATOM 839 N N . ILE A 1 102 ? 9.094 -11.984 -20.160 1.00 97.69 102 ILE A N 1
ATOM 840 C CA . ILE A 1 102 ? 9.572 -11.777 -18.782 1.00 97.69 102 ILE A CA 1
ATOM 841 C C . ILE A 1 102 ? 9.101 -10.418 -18.259 1.00 97.69 102 ILE A C 1
ATOM 843 O O . ILE A 1 102 ? 8.538 -10.342 -17.167 1.00 97.69 102 ILE A O 1
ATOM 847 N N . ASN A 1 103 ? 9.280 -9.352 -19.042 1.00 97.06 103 ASN A N 1
ATOM 848 C CA . ASN A 1 103 ? 8.861 -8.009 -18.652 1.00 97.06 103 ASN A CA 1
ATOM 849 C C . ASN A 1 103 ? 7.344 -7.934 -18.405 1.00 97.06 103 ASN A C 1
ATOM 851 O O . ASN A 1 103 ? 6.906 -7.332 -17.424 1.00 97.06 103 ASN A O 1
ATOM 855 N N . GLN A 1 104 ? 6.545 -8.603 -19.240 1.00 97.25 104 GLN A N 1
ATOM 856 C CA . GLN A 1 104 ? 5.094 -8.673 -19.078 1.00 97.25 104 GLN A CA 1
ATOM 857 C C . GLN A 1 104 ? 4.685 -9.427 -17.804 1.00 97.25 104 GLN A C 1
ATOM 859 O O . GLN A 1 104 ? 3.800 -8.972 -17.075 1.00 97.25 104 GLN A O 1
ATOM 864 N N . LEU A 1 105 ? 5.343 -10.551 -17.502 1.00 98.12 105 LEU A N 1
ATOM 865 C CA . LEU A 1 105 ? 5.091 -11.317 -16.280 1.00 98.12 105 LEU A CA 1
ATOM 866 C C . LEU A 1 105 ? 5.442 -10.504 -15.028 1.00 98.12 105 LEU A C 1
ATOM 868 O O . LEU A 1 105 ? 4.639 -10.430 -14.096 1.00 98.12 105 LEU A O 1
ATOM 872 N N . VAL A 1 106 ? 6.615 -9.863 -15.013 1.00 98.19 106 VAL A N 1
ATOM 873 C CA . VAL A 1 106 ? 7.040 -9.012 -13.892 1.00 98.19 106 VAL A CA 1
ATOM 874 C C . VAL A 1 106 ? 6.067 -7.846 -13.716 1.00 98.19 106 VAL A C 1
ATOM 876 O O . VAL A 1 106 ? 5.635 -7.592 -12.593 1.00 98.19 106 VAL A O 1
ATOM 879 N N . SER A 1 107 ? 5.648 -7.201 -14.809 1.00 97.44 107 SER A N 1
ATOM 880 C CA . SER A 1 107 ? 4.627 -6.147 -14.784 1.00 97.44 107 SER A CA 1
ATOM 881 C C . SER A 1 107 ? 3.339 -6.624 -14.107 1.00 97.44 107 SER A C 1
ATOM 883 O O . SER A 1 107 ? 2.869 -5.996 -13.158 1.00 97.44 107 SER A O 1
ATOM 885 N N . ALA A 1 108 ? 2.815 -7.789 -14.507 1.00 98.06 108 ALA A N 1
ATOM 886 C CA . ALA A 1 108 ? 1.603 -8.360 -13.921 1.00 98.06 1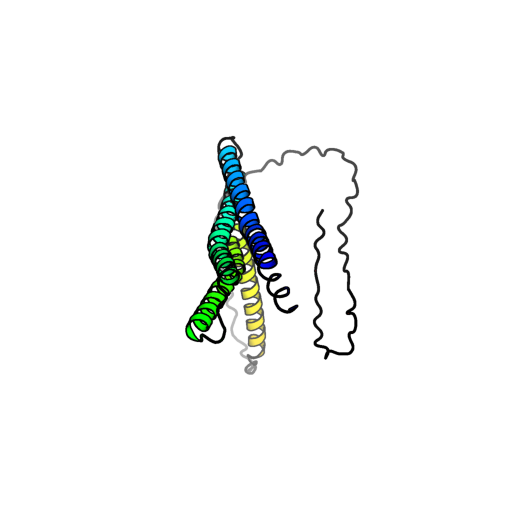08 ALA A CA 1
ATOM 887 C C . ALA A 1 108 ? 1.753 -8.654 -12.415 1.00 98.06 108 ALA A C 1
ATOM 889 O O . ALA A 1 108 ? 0.871 -8.305 -11.625 1.00 98.06 108 ALA A O 1
ATOM 890 N N . ILE A 1 109 ? 2.883 -9.244 -12.001 1.00 97.94 109 ILE A N 1
ATOM 891 C CA . ILE A 1 109 ? 3.175 -9.533 -10.588 1.00 97.94 109 ILE A CA 1
ATOM 892 C C . ILE A 1 109 ? 3.201 -8.234 -9.781 1.00 97.94 109 ILE A C 1
ATOM 894 O O . ILE A 1 109 ? 2.511 -8.108 -8.768 1.00 97.94 109 ILE A O 1
ATOM 898 N N . VAL A 1 110 ? 3.951 -7.241 -10.245 1.00 97.62 110 VAL A N 1
ATOM 899 C CA . VAL A 1 110 ? 4.120 -5.970 -9.544 1.00 97.62 110 VAL A CA 1
ATOM 900 C C . VAL A 1 110 ? 2.797 -5.190 -9.475 1.00 97.62 110 VAL A C 1
ATOM 902 O O . VAL A 1 110 ? 2.452 -4.654 -8.420 1.00 97.62 110 VAL A O 1
ATOM 905 N N . SER A 1 111 ? 2.008 -5.170 -10.551 1.00 95.81 111 SER A N 1
ATOM 906 C CA . SER A 1 111 ? 0.668 -4.570 -10.543 1.00 95.81 111 SER A CA 1
ATOM 907 C C . SER A 1 111 ? -0.277 -5.276 -9.567 1.00 95.81 111 SER A C 1
ATOM 909 O O . SER A 1 111 ? -1.041 -4.611 -8.864 1.00 95.81 111 SER A O 1
ATOM 911 N N . SER A 1 112 ? -0.203 -6.606 -9.460 1.00 97.38 112 SER A N 1
ATOM 912 C CA . SER A 1 112 ? -1.016 -7.359 -8.498 1.00 97.38 112 SER A CA 1
ATOM 913 C C . SER A 1 112 ? -0.663 -7.020 -7.041 1.00 97.38 112 SER A C 1
ATOM 915 O O . SER A 1 112 ? -1.567 -6.833 -6.220 1.00 97.38 112 SER A O 1
ATOM 917 N N . LEU A 1 113 ? 0.629 -6.827 -6.733 1.00 96.31 113 LEU A N 1
ATOM 918 C CA . LEU A 1 113 ? 1.097 -6.373 -5.417 1.00 96.31 113 LEU A CA 1
ATOM 919 C C . LEU A 1 113 ? 0.546 -4.988 -5.061 1.00 96.31 113 LEU A C 1
ATOM 921 O O . LEU A 1 113 ? 0.169 -4.750 -3.911 1.00 96.31 113 LEU A O 1
ATOM 925 N N . LEU A 1 114 ? 0.445 -4.087 -6.043 1.00 94.31 114 LEU A N 1
ATOM 926 C CA . LEU A 1 114 ? -0.124 -2.757 -5.837 1.00 94.31 114 LEU A CA 1
ATOM 927 C C . LEU A 1 114 ? -1.617 -2.831 -5.475 1.00 94.31 114 LEU A C 1
ATOM 929 O O . LEU A 1 114 ? -2.061 -2.158 -4.546 1.00 94.31 114 LEU A O 1
ATOM 933 N N . ILE A 1 115 ? -2.389 -3.688 -6.151 1.00 94.81 115 ILE A N 1
ATOM 934 C CA . ILE A 1 115 ? -3.815 -3.901 -5.842 1.00 94.81 115 ILE A CA 1
ATOM 935 C C . ILE A 1 115 ? -3.983 -4.495 -4.435 1.00 94.81 115 ILE A C 1
ATOM 937 O O . ILE A 1 115 ? -4.882 -4.102 -3.684 1.00 94.81 115 ILE A O 1
ATOM 941 N N . TRP A 1 116 ? -3.079 -5.391 -4.033 1.00 96.06 116 TRP A N 1
ATOM 942 C CA . TRP A 1 116 ? -3.072 -5.989 -2.697 1.00 96.06 116 TRP A CA 1
ATOM 943 C C . TRP A 1 116 ? -2.929 -4.972 -1.560 1.00 96.06 116 TRP A C 1
ATOM 945 O O . TRP A 1 116 ? -3.424 -5.233 -0.462 1.00 96.06 116 TRP A O 1
ATOM 955 N N . ILE A 1 117 ? -2.346 -3.792 -1.800 1.00 94.62 117 ILE A N 1
ATOM 956 C CA . ILE A 1 117 ? -2.259 -2.717 -0.796 1.00 94.62 117 ILE A CA 1
ATOM 957 C C . ILE A 1 117 ? -3.649 -2.337 -0.274 1.00 94.62 117 ILE A C 1
ATOM 959 O O . ILE A 1 117 ? -3.822 -2.132 0.930 1.00 94.62 117 ILE A O 1
ATOM 963 N N . TYR A 1 118 ? -4.657 -2.255 -1.147 1.00 93.25 118 TYR A N 1
ATOM 964 C CA . TYR A 1 118 ? -6.015 -1.885 -0.740 1.00 93.25 118 TYR A CA 1
ATOM 965 C C . TYR A 1 118 ? -6.642 -2.950 0.163 1.00 93.25 118 TYR A C 1
ATOM 967 O O . TYR A 1 118 ? -7.205 -2.619 1.209 1.00 93.25 118 TYR A O 1
ATOM 975 N N . ALA A 1 119 ? -6.469 -4.225 -0.190 1.00 95.31 119 ALA A N 1
ATOM 976 C CA . ALA A 1 119 ? -6.935 -5.340 0.625 1.00 95.31 119 ALA A CA 1
ATOM 977 C C . ALA A 1 119 ? -6.206 -5.389 1.979 1.00 95.31 119 ALA A C 1
ATOM 979 O O . ALA A 1 119 ? -6.837 -5.486 3.031 1.00 95.31 119 ALA A O 1
ATOM 980 N N . LEU A 1 120 ? -4.878 -5.250 1.981 1.00 95.25 120 LEU A N 1
ATOM 981 C CA . LEU A 1 120 ? -4.077 -5.282 3.203 1.00 95.25 120 LEU A CA 1
ATOM 982 C C . LEU A 1 120 ? -4.376 -4.104 4.127 1.00 95.25 120 LEU A C 1
ATOM 984 O O . LEU A 1 120 ? -4.448 -4.304 5.334 1.00 95.25 120 LEU A O 1
ATOM 988 N N . ASN A 1 121 ? -4.638 -2.907 3.598 1.00 92.06 121 ASN A N 1
ATOM 989 C CA . ASN A 1 121 ? -5.088 -1.774 4.410 1.00 92.06 121 ASN A CA 1
ATOM 990 C C . ASN A 1 121 ? -6.370 -2.105 5.188 1.00 92.06 121 ASN A C 1
ATOM 992 O O . ASN A 1 121 ? -6.470 -1.795 6.379 1.00 92.06 121 ASN A O 1
ATOM 996 N N . PHE A 1 122 ? -7.326 -2.774 4.538 1.00 92.00 122 PHE A N 1
ATOM 997 C CA . PHE A 1 122 ? -8.544 -3.243 5.193 1.00 92.00 122 PHE A CA 1
ATOM 998 C C . PHE A 1 122 ? -8.239 -4.287 6.276 1.00 92.00 122 PHE A C 1
ATOM 1000 O O . PHE A 1 122 ? -8.704 -4.149 7.410 1.00 92.00 122 PHE A O 1
ATOM 1007 N N . TYR A 1 123 ? -7.401 -5.285 5.981 1.00 94.00 123 TYR A N 1
ATOM 1008 C CA . TYR A 1 123 ? -7.025 -6.309 6.962 1.00 94.00 123 TYR A CA 1
ATOM 1009 C C . TYR A 1 123 ? -6.221 -5.753 8.140 1.00 94.00 123 TYR A C 1
ATOM 1011 O O . TYR A 1 123 ? -6.470 -6.146 9.277 1.00 94.00 123 TYR A O 1
ATOM 1019 N N . ILE A 1 124 ? -5.311 -4.805 7.912 1.00 93.12 124 ILE A N 1
ATOM 1020 C CA . ILE A 1 124 ? -4.556 -4.117 8.969 1.00 93.12 124 ILE A CA 1
ATOM 1021 C C . ILE A 1 124 ? -5.513 -3.337 9.867 1.00 93.12 124 ILE A C 1
ATOM 1023 O O . ILE A 1 124 ? -5.395 -3.403 11.094 1.00 93.12 124 ILE A O 1
ATOM 1027 N N . PHE A 1 125 ? -6.493 -2.634 9.295 1.00 91.06 125 PHE A N 1
ATOM 1028 C CA . PHE A 1 125 ? -7.520 -1.946 10.079 1.00 91.06 125 PHE A CA 1
ATOM 1029 C C . PHE A 1 125 ? -8.338 -2.933 10.921 1.00 91.06 125 PHE A C 1
ATOM 1031 O O . PHE A 1 125 ? -8.554 -2.716 12.118 1.00 91.06 125 PHE A O 1
ATOM 1038 N N . LEU A 1 126 ? -8.720 -4.061 10.322 1.00 90.69 126 LEU A N 1
ATOM 1039 C CA . LEU A 1 126 ? -9.489 -5.104 10.986 1.00 90.69 126 LEU A CA 1
ATOM 1040 C C . LEU A 1 126 ? -8.680 -5.802 12.089 1.00 90.69 126 LEU A C 1
ATOM 1042 O O . LEU A 1 126 ? -9.206 -6.049 13.170 1.00 90.69 126 LEU A O 1
ATOM 1046 N N . ALA A 1 127 ? -7.390 -6.061 11.883 1.00 90.75 127 ALA A N 1
ATOM 1047 C CA . ALA A 1 127 ? -6.518 -6.690 12.871 1.00 90.75 127 ALA A CA 1
ATOM 1048 C C . ALA A 1 127 ? -6.168 -5.741 14.029 1.00 90.75 127 ALA A C 1
ATOM 1050 O O . ALA A 1 127 ? -6.222 -6.132 15.200 1.00 90.75 127 ALA A O 1
ATOM 1051 N N . SER A 1 128 ? -5.846 -4.484 13.713 1.00 88.94 128 SER A N 1
ATOM 1052 C CA . SER A 1 128 ? -5.418 -3.492 14.701 1.00 88.94 128 SER A CA 1
ATOM 1053 C C . SER A 1 128 ? -6.577 -2.985 15.558 1.00 88.94 128 SER A C 1
ATOM 1055 O O . SER A 1 128 ? -6.412 -2.850 16.770 1.00 88.94 128 SER A O 1
ATOM 1057 N N . SER A 1 129 ? -7.770 -2.757 14.997 1.00 90.75 129 SER A N 1
ATOM 1058 C CA . SER A 1 129 ? -8.893 -2.145 15.715 1.00 90.75 129 SER A CA 1
ATOM 1059 C C . SER A 1 129 ? -9.760 -3.173 16.457 1.00 90.75 129 SER A C 1
ATOM 1061 O O . SER A 1 129 ? -10.647 -3.822 15.909 1.00 90.75 129 SER A O 1
ATOM 1063 N N . SER A 1 130 ? -9.542 -3.320 17.767 1.00 87.81 130 SER A N 1
ATOM 1064 C CA . SER A 1 130 ? -10.398 -4.117 18.665 1.00 87.81 130 SER A CA 1
ATOM 1065 C C . SER A 1 130 ? -11.865 -3.667 18.658 1.00 87.81 130 SER A C 1
ATOM 1067 O O . SER A 1 130 ? -12.763 -4.510 18.669 1.00 87.81 130 SER A O 1
ATOM 1069 N N . ARG A 1 131 ? -12.114 -2.352 18.601 1.00 86.50 131 ARG A N 1
ATOM 1070 C CA . ARG A 1 131 ? -13.464 -1.771 18.528 1.00 86.50 131 ARG A CA 1
ATOM 1071 C C . ARG A 1 131 ? -14.152 -2.151 17.225 1.00 86.50 131 ARG A C 1
ATOM 1073 O O . ARG A 1 131 ? -15.272 -2.654 17.267 1.00 86.50 131 ARG A O 1
ATOM 1080 N N . PHE A 1 132 ? -13.453 -1.997 16.101 1.00 86.38 132 PHE A N 1
ATOM 1081 C CA . PHE A 1 132 ? -13.988 -2.372 14.798 1.00 86.38 132 PHE A CA 1
ATOM 1082 C C . PHE A 1 132 ? -14.283 -3.871 14.730 1.00 86.38 132 PHE A C 1
ATOM 1084 O O . PHE A 1 132 ? -15.373 -4.251 14.331 1.00 86.38 132 PHE A O 1
ATOM 1091 N N . ARG A 1 133 ? -13.397 -4.737 15.246 1.00 91.75 133 ARG A N 1
ATOM 1092 C CA . ARG A 1 133 ? -13.674 -6.184 15.330 1.00 91.75 133 ARG A CA 1
ATOM 1093 C C . ARG A 1 133 ? -14.949 -6.501 16.101 1.00 91.75 133 ARG A C 1
ATOM 1095 O O . ARG A 1 133 ? -15.700 -7.378 15.687 1.00 91.75 133 ARG A O 1
ATOM 1102 N N . ARG A 1 134 ? -15.209 -5.807 17.213 1.00 92.44 134 ARG A N 1
ATOM 1103 C CA . ARG A 1 134 ? -16.455 -5.982 17.979 1.00 92.44 134 ARG A CA 1
ATOM 1104 C C . ARG A 1 134 ? -17.672 -5.511 17.184 1.00 92.44 134 ARG A C 1
ATOM 1106 O O . ARG A 1 134 ? -18.663 -6.230 17.151 1.00 92.44 134 ARG A O 1
ATOM 1113 N N . GLN A 1 135 ? -17.581 -4.364 16.512 1.00 92.62 135 GLN A N 1
ATOM 1114 C CA . GLN A 1 135 ? -18.656 -3.840 15.661 1.00 92.62 135 GLN A CA 1
ATOM 1115 C C . GLN A 1 135 ? -18.947 -4.759 14.473 1.00 92.62 135 GLN A C 1
ATOM 1117 O O . GLN A 1 135 ? -20.103 -5.087 14.236 1.00 92.62 135 GLN A O 1
ATOM 1122 N N . VAL A 1 136 ? -17.912 -5.236 13.778 1.00 91.69 136 VAL A N 1
ATOM 1123 C CA . VAL A 1 136 ? -18.032 -6.181 12.661 1.00 91.69 136 VAL A CA 1
ATOM 1124 C C . VAL A 1 136 ? -18.643 -7.492 13.137 1.00 91.69 136 VAL A C 1
ATOM 1126 O O . VAL A 1 136 ? -19.598 -7.960 12.531 1.00 91.69 136 VAL A O 1
ATOM 1129 N N . LYS A 1 137 ? -18.173 -8.056 14.258 1.00 94.44 137 LYS A N 1
ATOM 1130 C CA . LYS A 1 137 ? -18.787 -9.257 14.846 1.00 94.44 137 LYS A CA 1
ATOM 1131 C C . LYS A 1 137 ? -20.259 -9.028 15.178 1.00 94.44 137 LYS A C 1
ATOM 1133 O O . LYS A 1 137 ? -21.090 -9.842 14.798 1.00 94.44 137 LYS A O 1
ATOM 1138 N N . TYR A 1 138 ? -20.590 -7.918 15.835 1.00 96.12 138 TYR A N 1
ATOM 1139 C CA . TYR A 1 138 ? -21.972 -7.586 16.175 1.00 96.12 138 TYR A CA 1
ATOM 1140 C C . TYR A 1 138 ? -22.844 -7.430 14.922 1.00 96.12 138 TYR A C 1
ATOM 1142 O O . TYR A 1 138 ? -23.944 -7.973 14.860 1.00 96.12 138 TYR A O 1
ATOM 1150 N N . PHE A 1 139 ? -22.336 -6.746 13.897 1.00 96.06 139 PHE A N 1
ATOM 1151 C CA . PHE A 1 139 ? -23.029 -6.555 12.630 1.00 96.06 139 PHE A CA 1
ATOM 1152 C C . PHE A 1 139 ? -23.240 -7.878 11.882 1.00 96.06 139 PHE A C 1
ATOM 1154 O O . PHE A 1 139 ? -24.354 -8.146 11.437 1.00 96.06 139 PHE A O 1
ATOM 1161 N N . LEU A 1 140 ? -22.210 -8.728 11.798 1.00 95.69 140 LEU A N 1
ATOM 1162 C CA . LEU A 1 140 ? -22.276 -10.043 11.156 1.00 95.69 140 LEU A CA 1
ATOM 1163 C C . LEU A 1 140 ? -23.231 -10.985 11.890 1.00 95.69 140 LEU A C 1
ATOM 1165 O O . LEU A 1 140 ? -24.088 -11.586 11.250 1.00 95.69 140 LEU A O 1
ATOM 1169 N N . VAL A 1 141 ? -23.146 -11.068 13.221 1.00 97.44 141 VAL A N 1
ATOM 1170 C CA . VAL A 1 141 ? -24.067 -11.879 14.036 1.00 97.44 141 VAL A CA 1
ATOM 1171 C C . VAL A 1 141 ? -25.500 -11.382 13.867 1.00 97.44 141 VAL A C 1
ATOM 1173 O O . VAL A 1 141 ? -26.398 -12.182 13.624 1.00 97.44 141 VAL A O 1
ATOM 1176 N N . LYS A 1 142 ? -25.723 -10.062 13.907 1.00 97.12 142 LYS A N 1
ATOM 1177 C CA . LYS A 1 142 ? -27.051 -9.465 13.710 1.00 97.12 142 LYS A CA 1
ATOM 1178 C C . LYS A 1 142 ? -27.610 -9.751 12.315 1.00 97.12 142 LYS A C 1
ATOM 1180 O O . LYS A 1 142 ? -28.773 -10.132 12.203 1.00 97.12 142 LYS A O 1
ATOM 1185 N N . LYS A 1 143 ? -26.812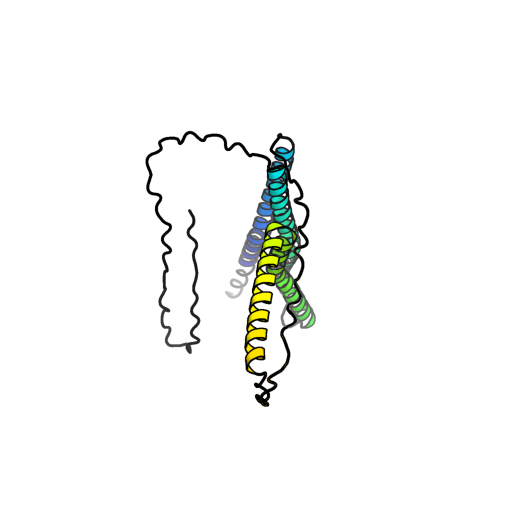 -9.578 11.256 1.00 96.19 143 LYS A N 1
ATOM 1186 C CA . LYS A 1 143 ? -27.228 -9.865 9.874 1.00 96.19 143 LYS A CA 1
ATOM 1187 C C . LYS A 1 143 ? -27.495 -11.351 9.664 1.00 96.19 143 LYS A C 1
ATOM 1189 O O . LYS A 1 143 ? -28.526 -11.687 9.095 1.00 96.19 143 LYS A O 1
ATOM 1194 N N . CYS A 1 144 ? -26.629 -12.222 10.176 1.00 97.06 144 CYS A N 1
ATOM 1195 C CA . CYS A 1 144 ? -26.808 -13.669 10.104 1.00 97.06 144 CYS A CA 1
ATOM 1196 C C . CYS A 1 144 ? -28.086 -14.105 10.836 1.00 97.06 144 CYS A C 1
ATOM 1198 O O . CYS A 1 144 ? -28.909 -14.815 10.268 1.00 97.06 144 CYS A O 1
ATOM 1200 N N . TRP A 1 145 ? -28.325 -13.575 12.040 1.00 97.69 145 TRP A N 1
ATOM 1201 C CA . TRP A 1 145 ? -29.555 -13.817 12.796 1.00 97.69 145 TRP A CA 1
ATOM 1202 C C . TRP A 1 145 ? -30.808 -13.336 12.054 1.00 97.69 145 TRP A C 1
ATOM 1204 O O . TRP A 1 145 ? -31.819 -14.032 12.023 1.00 97.69 145 TRP A O 1
ATOM 1214 N N . GLN A 1 146 ? -30.754 -12.160 11.420 1.00 97.62 146 GLN A N 1
ATOM 1215 C CA . GLN A 1 146 ? -31.860 -11.650 10.604 1.00 97.62 146 GLN A CA 1
ATOM 1216 C C . GLN A 1 146 ? -32.133 -12.534 9.381 1.00 97.62 146 GLN A C 1
ATOM 1218 O O . GLN A 1 146 ? -33.297 -12.813 9.092 1.00 97.62 146 GLN A O 1
ATOM 1223 N N . SER A 1 147 ? -31.088 -12.988 8.685 1.00 96.62 147 SER A N 1
ATOM 1224 C CA . SER A 1 147 ? -31.219 -13.918 7.559 1.00 96.62 147 SER A CA 1
ATOM 1225 C C . SER A 1 147 ? -31.796 -15.262 8.005 1.00 96.62 147 SER A C 1
ATOM 1227 O O . SER A 1 147 ? -32.728 -15.758 7.378 1.00 96.62 147 SER A O 1
ATOM 1229 N N . LEU A 1 148 ? -31.324 -15.801 9.132 1.00 97.44 148 LEU A N 1
ATOM 1230 C CA . LEU A 1 148 ? -31.821 -17.053 9.702 1.00 97.44 148 LEU A CA 1
ATOM 1231 C C . LEU A 1 148 ? -33.288 -16.938 10.135 1.00 97.44 148 LEU A C 1
ATOM 1233 O O . LEU A 1 148 ? -34.090 -17.815 9.831 1.00 97.44 148 LEU A O 1
ATOM 1237 N N . LYS A 1 149 ? -33.671 -15.827 10.779 1.00 97.38 149 LYS A N 1
ATOM 1238 C CA . LYS A 1 149 ? -35.063 -15.560 11.168 1.00 97.38 149 LYS A CA 1
ATOM 1239 C C . LYS A 1 149 ? -35.992 -15.493 9.951 1.00 97.38 149 LYS A C 1
ATOM 1241 O O . LYS A 1 149 ? -37.089 -16.039 10.010 1.00 97.38 149 LYS A O 1
ATOM 1246 N N . ARG A 1 150 ? -35.555 -14.849 8.857 1.00 96.81 150 ARG A N 1
ATOM 1247 C CA . ARG A 1 150 ? -36.311 -14.792 7.590 1.00 96.81 150 ARG A CA 1
ATOM 1248 C C . ARG A 1 150 ? -36.461 -16.173 6.956 1.00 96.81 150 ARG A C 1
ATOM 1250 O O . ARG A 1 150 ? -37.556 -16.532 6.536 1.00 96.81 150 ARG A O 1
ATOM 1257 N N . TRP A 1 151 ? -35.383 -16.949 6.921 1.00 96.75 151 TRP A N 1
ATOM 1258 C CA . TRP A 1 151 ? -35.417 -18.317 6.410 1.00 96.75 151 TRP A CA 1
ATOM 1259 C C . TRP A 1 151 ? -36.368 -19.203 7.229 1.00 96.75 151 TRP A C 1
ATOM 1261 O O . TRP A 1 151 ? -37.246 -19.854 6.669 1.00 96.75 151 TRP A O 1
ATOM 1271 N N . TYR A 1 152 ? -36.286 -19.134 8.560 1.00 96.44 152 TYR A N 1
ATOM 1272 C CA . TYR A 1 152 ? -37.173 -19.876 9.457 1.00 96.44 152 TYR A CA 1
ATOM 1273 C C . TYR A 1 152 ? -38.649 -19.482 9.281 1.00 96.44 152 TYR A C 1
ATOM 1275 O O . TYR A 1 152 ? -39.516 -20.353 9.277 1.00 96.44 152 TYR A O 1
ATOM 1283 N N . SER A 1 153 ? -38.954 -18.191 9.076 1.00 95.25 153 SER A N 1
ATOM 1284 C CA . SER A 1 153 ? -40.335 -17.758 8.820 1.00 95.25 153 SER A CA 1
ATOM 1285 C C . SER A 1 153 ? -40.898 -18.273 7.496 1.00 95.25 153 SER A C 1
ATOM 1287 O O . SER A 1 153 ? -42.084 -18.578 7.446 1.00 95.25 153 SER A O 1
ATOM 1289 N N . LEU A 1 154 ? -40.067 -18.399 6.453 1.00 95.25 154 LEU A N 1
ATOM 1290 C CA . LEU A 1 154 ? -40.495 -18.908 5.144 1.00 95.25 154 LEU A CA 1
ATOM 1291 C C . LEU A 1 154 ? -40.746 -20.420 5.167 1.00 95.25 154 LEU A C 1
ATOM 1293 O O . LEU A 1 154 ? -41.706 -20.892 4.568 1.00 95.25 154 LEU A O 1
ATOM 1297 N N . ASN A 1 155 ? -39.928 -21.184 5.894 1.00 93.88 155 ASN A N 1
ATOM 1298 C CA . ASN A 1 155 ? -40.152 -22.626 6.024 1.00 93.88 155 ASN A CA 1
ATOM 1299 C C . ASN A 1 155 ? -41.365 -22.966 6.899 1.00 93.88 155 ASN A C 1
ATOM 1301 O O . ASN A 1 155 ? -41.994 -24.000 6.691 1.00 93.88 155 ASN A O 1
ATOM 1305 N N . ARG A 1 156 ? -41.735 -22.102 7.854 1.00 89.38 156 ARG A N 1
ATOM 1306 C CA . ARG A 1 156 ? -42.887 -22.351 8.734 1.00 89.38 156 ARG A CA 1
ATOM 1307 C C . ARG A 1 156 ? -44.219 -22.404 7.982 1.00 89.38 156 ARG A C 1
ATOM 1309 O O . ARG A 1 156 ? -45.104 -23.130 8.407 1.00 89.38 156 ARG A O 1
ATOM 1316 N N . THR A 1 157 ? -44.364 -21.670 6.879 1.00 84.69 157 THR A N 1
ATOM 1317 C CA . THR A 1 157 ? -45.609 -21.643 6.090 1.00 84.69 157 THR A CA 1
ATOM 1318 C C . THR A 1 157 ? -45.752 -22.822 5.126 1.00 84.69 157 THR A C 1
ATOM 1320 O O . THR A 1 157 ? -46.825 -23.009 4.571 1.00 84.69 157 THR A O 1
ATOM 1323 N N . GLN A 1 158 ? -44.692 -23.608 4.915 1.00 80.25 158 GLN A N 1
ATOM 1324 C CA . GLN A 1 158 ? -44.706 -24.802 4.055 1.00 80.25 158 GLN A CA 1
ATOM 1325 C C . GLN A 1 158 ? -45.040 -26.088 4.825 1.00 80.25 158 GLN A C 1
ATOM 1327 O O . GLN A 1 158 ? -45.345 -27.107 4.211 1.00 80.25 158 GLN A O 1
ATOM 1332 N N . VAL A 1 159 ? -45.012 -26.061 6.163 1.00 76.75 159 VAL A N 1
ATOM 1333 C CA . VAL A 1 159 ? -45.522 -27.176 6.966 1.00 76.75 159 VAL A CA 1
ATOM 1334 C C . VAL A 1 159 ? -47.043 -27.090 6.927 1.00 76.75 159 VAL A C 1
ATOM 1336 O O . VAL A 1 159 ? -47.661 -26.366 7.705 1.00 76.75 159 VAL A O 1
ATOM 1339 N N . HIS A 1 160 ? -47.613 -27.772 5.936 1.00 64.31 160 HIS A N 1
ATOM 1340 C CA . HIS A 1 160 ? -49.042 -27.981 5.760 1.00 64.31 160 HIS A CA 1
ATOM 1341 C C . HIS A 1 160 ? -49.681 -28.346 7.112 1.00 64.31 160 HIS A C 1
ATOM 1343 O O . HIS A 1 160 ? -49.123 -29.200 7.812 1.00 64.31 160 HIS A O 1
ATOM 1349 N N . PRO A 1 161 ? -50.824 -27.748 7.495 1.00 64.19 161 PRO A N 1
ATOM 1350 C CA . PRO A 1 161 ? -51.644 -28.310 8.555 1.00 64.19 161 PRO A CA 1
ATOM 1351 C C . PRO A 1 161 ? -52.039 -29.713 8.094 1.00 64.19 161 PRO A C 1
ATOM 1353 O O . PRO A 1 161 ? -52.841 -29.872 7.176 1.00 64.19 161 PRO A O 1
ATOM 1356 N N . LEU A 1 162 ? -51.378 -30.729 8.646 1.00 68.12 162 LEU A N 1
ATOM 1357 C CA . LEU A 1 162 ? -51.894 -32.085 8.604 1.00 68.12 162 LEU A CA 1
ATOM 1358 C C . LEU A 1 162 ? -53.218 -32.040 9.355 1.00 68.12 162 LEU A C 1
ATOM 1360 O O . LEU A 1 162 ? -53.252 -31.551 10.485 1.00 68.12 162 LEU A O 1
ATOM 1364 N N . ASP A 1 163 ? -54.261 -32.461 8.647 1.00 56.03 163 ASP A N 1
ATOM 1365 C CA . ASP A 1 163 ? -55.667 -32.458 9.021 1.00 56.03 163 ASP A CA 1
ATOM 1366 C C . ASP A 1 163 ? -55.924 -32.441 10.529 1.00 56.03 163 ASP A C 1
ATOM 1368 O O . ASP A 1 163 ? -55.477 -33.312 11.283 1.00 56.03 163 ASP A O 1
ATOM 1372 N N . GLU A 1 164 ? -56.738 -31.466 10.930 1.00 57.56 164 GLU A N 1
ATOM 1373 C CA . GLU A 1 164 ? -57.621 -31.579 12.081 1.00 57.56 164 GLU A CA 1
ATOM 1374 C C . GLU A 1 164 ? -58.381 -32.913 11.990 1.00 57.56 164 GLU A C 1
ATOM 1376 O O . GLU A 1 164 ? -59.397 -33.039 11.312 1.00 57.56 164 GLU A O 1
ATOM 1381 N N . SER A 1 165 ? -57.864 -33.931 12.677 1.00 55.94 165 SER A N 1
ATOM 1382 C CA . SER A 1 165 ? -58.609 -35.137 13.022 1.00 55.94 165 SER A CA 1
ATOM 1383 C C . SER A 1 165 ? -59.312 -34.909 14.367 1.00 55.94 165 SER A C 1
ATOM 1385 O O . SER A 1 165 ? -58.773 -34.217 15.238 1.00 55.94 165 SER A O 1
ATOM 1387 N N . PRO A 1 166 ? -60.543 -35.416 14.539 1.00 56.19 166 PRO A N 1
ATOM 1388 C CA . PRO A 1 166 ? -61.532 -34.820 15.409 1.00 56.19 166 PRO A CA 1
ATOM 1389 C C . PRO A 1 166 ? -61.372 -35.239 16.871 1.00 56.19 166 PRO A C 1
ATOM 1391 O O . PRO A 1 166 ? -61.098 -36.388 17.195 1.00 56.19 166 PRO A O 1
ATOM 1394 N N . ASN A 1 167 ? -61.695 -34.284 17.741 1.00 52.12 167 ASN A N 1
ATOM 1395 C CA . ASN A 1 167 ? -62.479 -34.507 18.951 1.00 52.12 167 ASN A CA 1
ATOM 1396 C C . ASN A 1 167 ? -61.955 -35.594 19.914 1.00 52.12 167 ASN A C 1
ATOM 1398 O O . ASN A 1 167 ? -62.567 -36.645 20.086 1.00 52.12 167 ASN A O 1
ATOM 1402 N N . ILE A 1 168 ? -60.860 -35.296 20.619 1.00 55.38 168 ILE A N 1
ATOM 1403 C CA . ILE A 1 168 ? -60.530 -35.968 21.886 1.00 55.38 168 ILE A CA 1
ATOM 1404 C C . ILE A 1 168 ? -60.903 -35.013 23.021 1.00 55.38 168 ILE A C 1
ATOM 1406 O O . ILE A 1 168 ? -60.076 -34.326 23.619 1.00 55.38 168 ILE A O 1
ATOM 1410 N N . SER A 1 169 ? -62.205 -34.944 23.285 1.00 50.69 169 SER A N 1
ATOM 1411 C CA . SER A 1 169 ? -62.755 -34.490 24.555 1.00 50.69 169 SER A CA 1
ATOM 1412 C C . SER A 1 169 ? -62.353 -35.493 25.641 1.00 50.69 169 SER A C 1
ATOM 1414 O O . SER A 1 169 ? -62.927 -36.579 25.700 1.00 50.69 169 SER A O 1
ATOM 1416 N N . GLY A 1 170 ? -61.371 -35.167 26.484 1.00 53.94 170 GLY A N 1
ATOM 1417 C CA . GLY A 1 170 ? -61.124 -35.962 27.695 1.00 53.94 170 GLY A CA 1
ATOM 1418 C C . GLY A 1 170 ? -59.675 -36.152 28.120 1.00 53.94 170 GLY A C 1
ATOM 1419 O O . GLY A 1 170 ? -59.324 -37.248 28.542 1.00 53.94 170 GLY A O 1
ATOM 1420 N N . ILE A 1 171 ? -58.830 -35.122 28.048 1.00 48.03 171 ILE A N 1
ATOM 1421 C CA . ILE A 1 171 ? -57.575 -35.132 28.807 1.00 48.03 171 ILE A CA 1
ATOM 1422 C C . ILE A 1 171 ? -57.619 -33.948 29.767 1.00 48.03 171 ILE A C 1
ATOM 1424 O O . ILE A 1 171 ? -57.443 -32.795 29.375 1.00 48.03 171 ILE A O 1
ATOM 1428 N N . GLU A 1 172 ? -57.936 -34.265 31.022 1.00 50.25 172 GLU A N 1
ATOM 1429 C CA . GLU A 1 172 ? -57.844 -33.361 32.159 1.00 50.25 172 GLU A CA 1
ATOM 1430 C C . GLU A 1 172 ? -56.458 -32.718 32.196 1.00 50.25 172 GLU A C 1
ATOM 1432 O O . GLU A 1 172 ? -55.421 -33.385 32.245 1.00 50.25 172 GLU A O 1
ATOM 1437 N N . LEU A 1 173 ? -56.461 -31.389 32.183 1.00 44.31 173 LEU A N 1
ATOM 1438 C CA . LEU A 1 173 ? -55.299 -30.572 32.467 1.00 44.31 173 LEU A CA 1
ATOM 1439 C C . LEU A 1 173 ? -54.940 -30.789 33.945 1.00 44.31 173 LEU A C 1
ATOM 1441 O O . LEU A 1 173 ? -55.426 -30.085 34.828 1.00 44.31 173 LEU A O 1
ATOM 1445 N N . VAL A 1 174 ? -54.090 -31.779 34.226 1.00 52.75 174 VAL A N 1
ATOM 1446 C CA . VAL A 1 174 ? -53.388 -31.857 35.508 1.00 52.75 174 VAL A CA 1
ATOM 1447 C C . VAL A 1 174 ? -52.481 -30.639 35.567 1.00 52.75 174 VAL A C 1
ATOM 1449 O O . VAL A 1 174 ? -51.412 -30.573 34.960 1.00 52.75 174 VAL A O 1
ATOM 1452 N N . GLN A 1 175 ? -52.985 -29.638 36.273 1.00 48.78 175 GLN A N 1
ATOM 1453 C CA . GLN A 1 175 ? -52.332 -28.399 36.629 1.00 48.78 175 GLN A CA 1
ATOM 1454 C C . GLN A 1 175 ? -51.117 -28.758 37.495 1.00 48.78 175 GLN A C 1
ATOM 1456 O O . GLN A 1 175 ? -51.194 -28.810 38.720 1.00 48.78 175 GLN A O 1
ATOM 1461 N N . MET A 1 176 ? -49.991 -29.085 36.851 1.00 45.22 176 MET A N 1
ATOM 1462 C CA . MET A 1 176 ? -48.707 -29.207 37.530 1.00 45.22 176 MET A CA 1
ATOM 1463 C C . MET A 1 176 ? -48.332 -27.821 38.039 1.00 45.22 176 MET A C 1
ATOM 1465 O O . MET A 1 176 ? -47.814 -26.968 37.318 1.00 45.22 176 MET A O 1
ATOM 1469 N N . ASN A 1 177 ? -48.678 -27.626 39.306 1.00 50.66 177 ASN A N 1
ATOM 1470 C CA . ASN A 1 177 ? -48.257 -26.561 40.186 1.00 50.66 177 ASN A CA 1
ATOM 1471 C C . ASN A 1 177 ? -46.720 -26.577 40.215 1.00 50.66 177 ASN A C 1
ATOM 1473 O O . ASN A 1 177 ? -46.095 -27.345 40.944 1.00 50.66 177 ASN A O 1
ATOM 1477 N N . LEU A 1 178 ? -46.103 -25.810 39.317 1.00 50.47 178 LEU A N 1
ATOM 1478 C CA . LEU A 1 178 ? -44.667 -25.581 39.318 1.00 50.47 178 LEU A CA 1
ATOM 1479 C C . LEU A 1 178 ? -44.384 -24.622 40.466 1.00 50.47 178 LEU A C 1
ATOM 1481 O O . LEU A 1 178 ? -44.478 -23.403 40.322 1.00 50.47 178 LEU A O 1
ATOM 1485 N N . ASP A 1 179 ? -44.081 -25.223 41.615 1.00 46.81 179 ASP A N 1
ATOM 1486 C CA . ASP A 1 179 ? -43.602 -24.540 42.800 1.00 46.81 179 ASP A CA 1
ATOM 1487 C C . ASP A 1 179 ? -42.531 -23.522 42.418 1.00 46.81 179 ASP A C 1
ATOM 1489 O O . ASP A 1 179 ? -41.474 -23.832 41.852 1.00 46.81 179 ASP A O 1
ATOM 1493 N N . HIS A 1 180 ? -42.850 -22.280 42.757 1.00 47.84 180 HIS A N 1
ATOM 1494 C CA . HIS A 1 180 ? -41.979 -21.126 42.728 1.00 47.84 180 HIS A CA 1
ATOM 1495 C C . HIS A 1 180 ? -40.733 -21.433 43.576 1.00 47.84 180 HIS A C 1
ATOM 1497 O O . HIS A 1 180 ? -40.675 -21.146 44.770 1.00 47.84 180 HIS A O 1
ATOM 1503 N N . LYS A 1 181 ? -39.689 -22.008 42.964 1.00 46.84 181 LYS A N 1
ATOM 1504 C CA . LYS A 1 181 ? -38.346 -21.999 43.551 1.00 46.84 181 LYS A CA 1
ATOM 1505 C C . LYS A 1 181 ? -37.843 -20.564 43.520 1.00 46.84 181 LYS A C 1
ATOM 1507 O O . LYS A 1 181 ? -37.298 -20.070 42.536 1.00 46.84 181 LYS A O 1
ATOM 1512 N N . GLN A 1 182 ? -38.107 -19.896 44.631 1.00 52.16 182 GLN A N 1
ATOM 1513 C CA . GLN A 1 182 ? -37.577 -18.610 45.023 1.00 52.16 182 GLN A CA 1
ATOM 1514 C C . GLN A 1 182 ? -36.048 -18.707 45.015 1.00 52.16 182 GLN A C 1
ATOM 1516 O O . GLN A 1 182 ? -35.434 -19.311 45.893 1.00 52.16 182 GLN A O 1
ATOM 1521 N N . TYR A 1 183 ? -35.430 -18.174 43.963 1.00 44.34 183 TYR A N 1
ATOM 1522 C CA . TYR A 1 183 ? -33.984 -18.023 43.919 1.00 44.34 183 TYR A CA 1
ATOM 1523 C C . TYR A 1 183 ? -33.578 -17.037 45.022 1.00 44.34 183 TYR A C 1
ATOM 1525 O O . TYR A 1 183 ? -34.166 -15.955 45.107 1.00 44.34 183 TYR A O 1
ATOM 1533 N N . PRO A 1 184 ? -32.602 -17.381 45.879 1.00 50.34 184 PRO A N 1
ATOM 1534 C CA . PRO A 1 184 ? -32.121 -16.465 46.894 1.00 50.34 184 PRO A CA 1
ATOM 1535 C C . PRO A 1 184 ? -31.551 -15.227 46.207 1.00 50.34 184 PRO A C 1
ATOM 1537 O O . PRO A 1 184 ? -30.675 -15.316 45.345 1.00 50.34 184 PRO A O 1
ATOM 1540 N N . HIS A 1 185 ? -32.084 -14.074 46.602 1.00 45.38 185 HIS A N 1
ATOM 1541 C CA . HIS A 1 185 ? -31.558 -12.763 46.276 1.00 45.38 185 HIS A CA 1
ATOM 1542 C C . HIS A 1 185 ? -30.056 -12.736 46.572 1.00 45.38 185 HIS A C 1
ATOM 1544 O O . HIS A 1 185 ? -29.628 -12.667 47.724 1.00 45.38 185 HIS A O 1
ATOM 1550 N N . SER A 1 186 ? -29.238 -12.785 45.522 1.00 45.69 186 SER A N 1
ATOM 1551 C CA . SER A 1 186 ? -27.840 -12.404 45.620 1.00 45.69 186 SER A CA 1
ATOM 1552 C C . SER A 1 186 ? -27.812 -10.903 45.884 1.00 45.69 186 SER A C 1
ATOM 1554 O O . SER A 1 186 ? -28.064 -10.099 44.983 1.00 45.69 186 SER A O 1
ATOM 1556 N N . ASN A 1 187 ? -27.549 -10.543 47.137 1.00 45.06 187 ASN A N 1
ATOM 1557 C CA . ASN A 1 187 ? -27.225 -9.193 47.571 1.00 45.06 187 ASN A CA 1
ATOM 1558 C C . ASN A 1 187 ? -25.986 -8.705 46.809 1.00 45.06 187 ASN A C 1
ATOM 1560 O O . ASN A 1 187 ? -24.855 -8.845 47.271 1.00 45.06 187 ASN A O 1
ATOM 1564 N N . CYS A 1 188 ? -26.188 -8.132 45.625 1.00 42.62 188 CYS A N 1
ATOM 1565 C CA . CYS A 1 188 ? -25.209 -7.227 45.052 1.00 42.62 188 CYS A CA 1
ATOM 1566 C C . CYS A 1 188 ? -25.295 -5.921 45.850 1.00 42.62 188 CYS A C 1
ATOM 1568 O O . CYS A 1 188 ? -26.372 -5.319 45.884 1.00 42.62 188 CYS A O 1
ATOM 1570 N N . PRO A 1 189 ? -24.206 -5.457 46.485 1.00 50.00 189 PRO A N 1
ATOM 1571 C CA . PRO A 1 189 ? -24.182 -4.123 47.054 1.00 50.00 189 PRO A CA 1
ATOM 1572 C C . PRO A 1 189 ? -24.425 -3.132 45.917 1.00 50.00 189 PRO A C 1
ATOM 1574 O O . PRO A 1 189 ? -23.611 -2.978 45.004 1.00 50.00 189 PRO A O 1
ATOM 1577 N N . ILE A 1 190 ? -25.590 -2.491 45.962 1.00 41.03 190 ILE A N 1
ATOM 1578 C CA . ILE A 1 190 ? -25.908 -1.327 45.152 1.00 41.03 190 ILE A CA 1
ATOM 1579 C C . ILE A 1 190 ? -24.906 -0.264 45.583 1.00 41.03 190 ILE A C 1
ATOM 1581 O O . ILE A 1 190 ? -25.044 0.358 46.635 1.00 41.03 190 ILE A O 1
ATOM 1585 N N . LEU A 1 191 ? -23.852 -0.097 44.787 1.00 41.81 191 LEU A N 1
ATOM 1586 C CA . LEU A 1 191 ? -22.965 1.042 44.906 1.00 41.81 191 LEU A CA 1
ATOM 1587 C C . LEU A 1 191 ? -23.813 2.257 44.527 1.00 41.81 191 LEU A C 1
ATOM 1589 O O . LEU A 1 191 ? -24.051 2.528 43.349 1.00 41.81 191 LEU A O 1
ATOM 1593 N N . VAL A 1 192 ? -24.346 2.933 45.545 1.00 44.91 192 VAL A N 1
ATOM 1594 C CA . VAL A 1 192 ? -25.031 4.215 45.415 1.00 44.91 192 VAL A CA 1
ATOM 1595 C C . VAL A 1 192 ? -24.000 5.193 44.869 1.00 44.91 192 VAL A C 1
ATOM 1597 O O . VAL A 1 192 ? -23.216 5.791 45.601 1.00 44.91 192 VAL A O 1
ATOM 1600 N N . SER A 1 193 ? -23.963 5.306 43.543 1.00 44.09 193 SER A N 1
ATOM 1601 C CA . SER A 1 193 ? -23.274 6.381 42.853 1.00 44.09 193 SER A CA 1
ATOM 1602 C C . SER A 1 193 ? -24.032 7.656 43.193 1.00 44.09 193 SER A C 1
ATOM 1604 O O . SER A 1 193 ? -25.066 7.976 42.603 1.00 44.09 193 SER A O 1
ATOM 1606 N N . THR A 1 194 ? -23.545 8.356 44.212 1.00 50.03 194 THR A N 1
ATOM 1607 C CA . THR A 1 194 ? -23.910 9.736 44.483 1.00 50.03 194 THR A CA 1
ATOM 1608 C C . THR A 1 194 ? -23.527 10.541 43.249 1.00 50.03 194 THR A C 1
ATOM 1610 O O . THR A 1 194 ? -22.366 10.876 43.022 1.00 50.03 194 THR A O 1
ATOM 1613 N N . LYS A 1 195 ? -24.517 10.804 42.388 1.00 36.94 195 LYS A N 1
ATOM 1614 C CA . LYS A 1 195 ? -24.384 11.779 41.309 1.00 36.94 195 LYS A CA 1
ATOM 1615 C C . LYS A 1 195 ? -23.899 13.086 41.943 1.00 36.94 195 LYS A C 1
ATOM 1617 O O . LYS A 1 195 ? -24.625 13.634 42.777 1.00 36.94 195 LYS A O 1
ATOM 1622 N N . PRO A 1 196 ? -22.719 13.610 41.575 1.00 52.94 196 PRO A N 1
ATOM 1623 C CA . PRO A 1 196 ? -22.367 14.964 41.950 1.00 52.94 196 PRO A CA 1
ATOM 1624 C C . PRO A 1 196 ? -23.432 15.890 41.364 1.00 52.94 196 PRO A C 1
ATOM 1626 O O . PRO A 1 196 ? -23.754 15.828 40.175 1.00 52.94 196 PRO A O 1
ATOM 1629 N N . LYS A 1 197 ? -24.021 16.704 42.239 1.00 51.00 197 LYS A N 1
ATOM 1630 C CA . LYS A 1 197 ? -24.975 17.756 41.908 1.00 51.00 197 LYS A CA 1
ATOM 1631 C C . LYS A 1 197 ? -24.264 18.749 40.986 1.00 51.00 197 LYS A C 1
ATOM 1633 O O . LYS A 1 197 ? -23.583 19.657 41.451 1.00 51.00 197 LYS A O 1
ATOM 1638 N N . MET A 1 198 ? -24.366 18.523 39.677 1.00 54.09 198 MET A N 1
ATOM 1639 C CA . MET A 1 198 ? -23.938 19.477 38.660 1.00 54.09 198 MET A CA 1
ATOM 1640 C C . MET A 1 198 ? -24.812 20.718 38.804 1.00 54.09 198 MET A C 1
ATOM 1642 O O . MET A 1 198 ? -26.011 20.686 38.532 1.00 54.09 198 MET A O 1
ATOM 1646 N N . ILE A 1 199 ? -24.196 21.799 39.267 1.00 61.00 199 ILE A N 1
ATOM 1647 C CA . ILE A 1 199 ? -24.716 23.153 39.120 1.00 61.00 199 ILE A CA 1
ATOM 1648 C C . ILE A 1 199 ? -24.726 23.428 37.609 1.00 61.00 199 ILE A C 1
ATOM 1650 O O . ILE A 1 199 ? -23.656 23.364 36.998 1.00 61.00 199 ILE A O 1
ATOM 1654 N N . PRO A 1 200 ? -25.885 23.667 36.973 1.00 58.47 200 PRO A N 1
ATOM 1655 C CA . PRO A 1 200 ? -25.910 24.004 35.561 1.00 58.47 200 PRO A CA 1
ATOM 1656 C C . PRO A 1 200 ? -25.279 25.392 35.375 1.00 58.47 200 PRO A C 1
ATOM 1658 O O . PRO A 1 200 ? -25.746 26.354 35.991 1.00 58.47 200 PRO A O 1
ATOM 1661 N N . PRO A 1 201 ? -24.233 25.539 34.545 1.00 60.50 201 PRO A N 1
ATOM 1662 C CA . PRO A 1 201 ? -23.840 26.852 34.076 1.00 60.50 201 PRO A CA 1
ATOM 1663 C C . PRO A 1 201 ? -24.971 27.381 33.192 1.00 60.50 201 PRO A C 1
ATOM 1665 O O . PRO A 1 201 ? -25.368 26.756 32.208 1.00 60.50 201 PRO A O 1
ATOM 1668 N N . ASN A 1 202 ? -25.513 28.522 33.601 1.00 62.38 202 ASN A N 1
ATOM 1669 C CA . ASN A 1 202 ? -26.514 29.290 32.881 1.00 62.38 202 ASN A CA 1
ATOM 1670 C C . ASN A 1 202 ? -25.878 29.834 31.590 1.00 62.38 202 ASN A C 1
ATOM 1672 O O . ASN A 1 202 ? -25.335 30.936 31.572 1.00 62.38 202 ASN A O 1
ATOM 1676 N N . ILE A 1 203 ? -25.854 29.013 30.540 1.00 66.50 203 ILE A N 1
ATOM 1677 C CA . ILE A 1 203 ? -25.398 29.400 29.205 1.00 66.50 203 ILE A CA 1
ATOM 1678 C C . ILE A 1 203 ? -26.648 29.480 28.324 1.00 66.50 203 ILE A C 1
ATOM 1680 O O . ILE A 1 203 ? -27.363 28.480 28.206 1.00 66.50 203 ILE A O 1
ATOM 1684 N N . PRO A 1 204 ? -26.950 30.645 27.726 1.00 67.81 204 PRO A N 1
ATOM 1685 C CA . PRO A 1 204 ? -28.091 30.788 26.834 1.00 67.81 204 PRO A CA 1
ATOM 1686 C C . PRO A 1 204 ? -27.952 29.837 25.633 1.00 67.81 204 PRO A C 1
ATOM 1688 O O . PRO A 1 204 ? -26.840 29.613 25.151 1.00 67.81 204 PRO A O 1
ATOM 1691 N N . PRO A 1 205 ? -29.060 29.262 25.134 1.00 53.25 205 PRO A N 1
ATOM 1692 C CA . PRO A 1 205 ? -29.031 28.293 24.049 1.00 53.25 205 PRO A CA 1
ATOM 1693 C C . PRO A 1 205 ? -28.611 28.966 22.739 1.00 53.25 205 PRO A C 1
ATOM 1695 O O . PRO A 1 205 ? -29.430 29.531 22.011 1.00 53.25 205 PRO A O 1
ATOM 1698 N N . THR A 1 206 ? -27.326 28.882 22.407 1.00 58.94 206 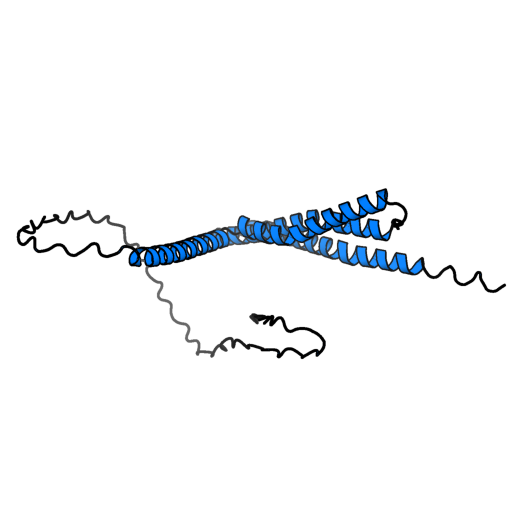THR A N 1
ATOM 1699 C CA . THR A 1 206 ? -26.843 29.183 21.062 1.00 58.94 206 THR A CA 1
ATOM 1700 C C . THR A 1 206 ? -27.340 28.070 20.143 1.00 58.94 206 THR A C 1
ATOM 1702 O O . THR A 1 206 ? -26.911 26.921 20.254 1.00 58.94 206 THR A O 1
ATOM 1705 N N . LYS A 1 207 ? -28.301 28.393 19.270 1.00 49.78 207 LYS A N 1
ATOM 1706 C CA . LYS A 1 207 ? -28.817 27.489 18.236 1.00 49.78 207 LYS A CA 1
ATOM 1707 C C . LYS A 1 207 ? -27.648 26.996 17.380 1.00 49.78 207 LYS A C 1
ATOM 1709 O O . LYS A 1 207 ? -27.115 27.754 16.574 1.00 49.78 207 LYS A O 1
ATOM 1714 N N . LEU A 1 208 ? -27.245 25.741 17.570 1.00 60.97 208 LEU A N 1
ATOM 1715 C CA . LEU A 1 208 ? -26.279 25.087 16.696 1.00 60.97 208 LEU A CA 1
ATOM 1716 C C . LEU A 1 208 ? -26.961 24.818 15.342 1.00 60.97 208 LEU A C 1
ATOM 1718 O O . LEU A 1 208 ? -28.068 24.266 15.335 1.00 60.97 208 LEU A O 1
ATOM 1722 N N . PRO A 1 209 ? -26.347 25.195 14.209 1.00 59.06 209 PRO A N 1
ATOM 1723 C CA . PRO A 1 209 ? -26.878 24.876 12.894 1.00 59.06 209 PRO A CA 1
ATOM 1724 C C . PRO A 1 209 ? -26.925 23.356 12.721 1.00 59.06 209 PRO A C 1
ATOM 1726 O O . PRO A 1 209 ? -25.947 22.644 12.942 1.00 59.06 209 PRO A O 1
ATOM 1729 N N . THR A 1 210 ? -28.102 22.856 12.369 1.00 62.31 210 THR A N 1
ATOM 1730 C CA . THR A 1 210 ? -28.329 21.451 12.041 1.00 62.31 210 THR A CA 1
ATOM 1731 C C . THR A 1 210 ? -27.564 21.140 10.749 1.00 62.31 210 THR A C 1
ATOM 1733 O O . THR A 1 210 ? -27.718 21.895 9.787 1.00 62.31 210 THR A O 1
ATOM 1736 N N . PRO A 1 211 ? -26.741 20.077 10.685 1.00 52.31 211 PRO A N 1
ATOM 1737 C CA . PRO A 1 211 ? -26.058 19.709 9.450 1.00 52.31 211 PRO A CA 1
ATOM 1738 C C . PRO A 1 211 ? -27.102 19.301 8.405 1.00 52.31 211 PRO A C 1
ATOM 1740 O O . PRO A 1 211 ? -27.738 18.251 8.505 1.00 52.31 211 PRO A O 1
ATOM 1743 N N . GLY A 1 212 ? -27.322 20.179 7.427 1.00 53.03 212 GLY A N 1
ATOM 1744 C CA . GLY A 1 212 ? -28.161 19.911 6.269 1.00 53.03 212 GLY A CA 1
ATOM 1745 C C . GLY A 1 212 ? -27.425 18.983 5.311 1.00 53.03 212 GLY A C 1
ATOM 1746 O O . GLY A 1 212 ? -26.346 19.312 4.827 1.00 53.03 212 GLY A O 1
ATOM 1747 N N . ILE A 1 213 ? -28.009 17.821 5.029 1.00 50.97 213 ILE A N 1
ATOM 1748 C CA . ILE A 1 213 ? -27.523 16.919 3.984 1.00 50.97 213 ILE A CA 1
ATOM 1749 C C . ILE A 1 213 ? -27.951 17.517 2.642 1.00 50.97 213 ILE A C 1
ATOM 1751 O O . ILE A 1 213 ? -29.129 17.473 2.287 1.00 50.97 213 ILE A O 1
ATOM 1755 N N . ILE A 1 214 ? -27.006 18.097 1.902 1.00 53.12 214 ILE A N 1
ATOM 1756 C CA . ILE A 1 214 ? -27.254 18.606 0.549 1.00 53.12 214 ILE A CA 1
ATOM 1757 C C . ILE A 1 214 ? -27.002 17.463 -0.441 1.00 53.12 214 ILE A C 1
ATOM 1759 O O . ILE A 1 214 ? -25.864 17.071 -0.691 1.00 53.12 214 ILE A O 1
ATOM 1763 N N . LEU A 1 215 ? -28.079 16.909 -0.999 1.00 45.69 215 LEU A N 1
ATOM 1764 C CA . LEU A 1 215 ? -28.030 15.924 -2.081 1.00 45.69 215 LEU A CA 1
ATOM 1765 C C . LEU A 1 215 ? -27.909 16.651 -3.425 1.00 45.69 215 LEU A C 1
ATOM 1767 O O . LEU A 1 215 ? -28.901 17.124 -3.976 1.00 45.69 215 LEU A O 1
ATOM 1771 N N . HIS A 1 216 ? -26.696 16.723 -3.969 1.00 48.69 216 HIS A N 1
ATOM 1772 C CA . HIS A 1 216 ? -26.493 17.136 -5.356 1.00 48.69 216 HIS A CA 1
ATOM 1773 C C . HIS A 1 216 ? -26.747 15.948 -6.289 1.00 48.69 216 HIS A C 1
ATOM 1775 O O . HIS A 1 216 ? -25.921 15.045 -6.410 1.00 48.69 216 HIS A O 1
ATOM 1781 N N . VAL A 1 217 ? -27.902 15.952 -6.954 1.00 54.34 217 VAL A N 1
ATOM 1782 C CA . VAL A 1 217 ? -28.206 15.024 -8.049 1.00 54.34 217 VAL A CA 1
ATOM 1783 C C . VAL A 1 217 ? -27.717 15.667 -9.343 1.00 54.34 217 VAL A C 1
ATOM 1785 O O . VAL A 1 217 ? -28.368 16.556 -9.886 1.00 54.34 217 VAL A O 1
ATOM 1788 N N . ALA A 1 218 ? -26.543 15.256 -9.819 1.00 57.41 218 ALA A N 1
ATOM 1789 C CA . ALA A 1 218 ? -26.061 15.658 -11.135 1.00 57.41 218 ALA A CA 1
ATOM 1790 C C . ALA A 1 218 ? -26.807 14.851 -12.207 1.00 57.41 218 ALA A C 1
ATOM 1792 O O . ALA A 1 218 ? -26.763 13.620 -12.209 1.00 57.41 218 ALA A O 1
ATOM 1793 N N . ALA A 1 219 ? -27.516 15.539 -13.103 1.00 58.59 219 ALA A N 1
ATOM 1794 C CA . ALA A 1 219 ? -28.123 14.904 -14.265 1.00 58.59 219 ALA A CA 1
ATOM 1795 C C . ALA A 1 219 ? -27.014 14.426 -15.225 1.00 58.59 219 ALA A C 1
ATOM 1797 O O . ALA A 1 219 ? -26.062 15.174 -15.463 1.00 58.59 219 ALA A O 1
ATOM 1798 N N . PRO A 1 220 ? -27.101 13.201 -15.772 1.00 58.03 220 PRO A N 1
ATOM 1799 C CA . PRO A 1 220 ? -26.118 12.718 -16.730 1.00 58.03 220 PRO A CA 1
ATOM 1800 C C . PRO A 1 220 ? -26.192 13.546 -18.017 1.00 58.03 220 PRO A C 1
ATOM 1802 O O . PRO A 1 220 ? -27.265 13.731 -18.591 1.00 58.03 220 PRO A O 1
ATOM 1805 N N . ILE A 1 221 ? -25.038 14.042 -18.461 1.00 61.03 221 ILE A N 1
ATOM 1806 C CA . ILE A 1 221 ? -24.872 14.677 -19.769 1.00 61.03 221 ILE A CA 1
ATOM 1807 C C . ILE A 1 221 ? -25.069 13.575 -20.813 1.00 61.03 221 ILE A C 1
ATOM 1809 O O . ILE A 1 221 ? -24.320 12.600 -20.839 1.00 61.03 221 ILE A O 1
ATOM 1813 N N . ALA A 1 222 ? -26.133 13.692 -21.605 1.00 46.69 222 ALA A N 1
ATOM 1814 C CA . ALA A 1 222 ? -26.487 12.719 -22.627 1.00 46.69 222 ALA A CA 1
ATOM 1815 C C . ALA A 1 222 ? -25.513 12.831 -23.806 1.00 46.69 222 ALA A C 1
ATOM 1817 O O . ALA A 1 222 ? -25.588 13.777 -24.587 1.00 46.69 222 ALA A O 1
ATOM 1818 N N . ASP A 1 223 ? -24.604 11.868 -23.919 1.00 58.81 223 ASP A N 1
ATOM 1819 C CA . ASP A 1 223 ? -23.759 11.686 -25.096 1.00 58.81 223 ASP A CA 1
ATOM 1820 C C . ASP A 1 223 ? -24.489 10.723 -26.057 1.00 58.81 223 ASP A C 1
ATOM 1822 O O . ASP A 1 223 ? -24.794 9.593 -25.660 1.00 58.81 223 ASP A O 1
ATOM 1826 N N . PRO A 1 224 ? -24.845 11.126 -27.293 1.00 63.28 224 PRO A N 1
ATOM 1827 C CA . PRO A 1 224 ? -25.735 10.351 -28.167 1.00 63.28 224 PRO A CA 1
ATOM 1828 C C . PRO A 1 224 ? -25.111 9.073 -28.760 1.00 63.28 224 PRO A C 1
ATOM 1830 O O . PRO A 1 224 ? -25.760 8.396 -29.553 1.00 63.28 224 PRO A O 1
ATOM 1833 N N . ALA A 1 225 ? -23.873 8.728 -28.400 1.00 61.97 225 ALA A N 1
ATOM 1834 C CA . ALA A 1 225 ? -23.116 7.642 -29.024 1.00 61.97 225 ALA A CA 1
ATOM 1835 C C . ALA A 1 225 ? -22.979 6.364 -28.173 1.00 61.97 225 ALA A C 1
ATOM 1837 O O . ALA A 1 225 ? -22.288 5.441 -28.601 1.00 61.97 225 ALA A O 1
ATOM 1838 N N . TYR A 1 226 ? -23.605 6.277 -26.992 1.00 52.84 226 TYR A N 1
ATOM 1839 C CA . TYR A 1 226 ? -23.453 5.114 -26.108 1.00 52.84 226 TYR A CA 1
ATOM 1840 C C . TYR A 1 226 ? -24.785 4.567 -25.581 1.00 52.84 226 TYR A C 1
ATOM 1842 O O . TYR A 1 226 ? -25.630 5.291 -25.056 1.00 52.84 226 TYR A O 1
ATOM 1850 N N . GLU A 1 227 ? -24.946 3.251 -25.713 1.00 53.34 227 GLU A N 1
ATOM 1851 C CA . GLU A 1 227 ? -26.082 2.470 -25.225 1.00 53.34 227 GLU A CA 1
ATOM 1852 C C . GLU A 1 227 ? -26.234 2.610 -23.691 1.00 53.34 227 GLU A C 1
ATOM 1854 O O . GLU A 1 227 ? -25.248 2.480 -22.954 1.00 53.34 227 GLU A O 1
ATOM 1859 N N . PRO A 1 228 ? -27.441 2.882 -23.158 1.00 46.75 228 PRO A N 1
ATOM 1860 C CA . PRO A 1 228 ? -27.593 3.288 -21.767 1.00 46.75 228 PRO A CA 1
ATOM 1861 C C . PRO A 1 228 ? -27.635 2.092 -20.805 1.00 46.75 228 PRO A C 1
ATOM 1863 O O . PRO A 1 228 ? -28.704 1.641 -20.388 1.00 46.75 228 PRO A O 1
ATOM 1866 N N . THR A 1 229 ? -26.479 1.651 -20.311 1.00 46.12 229 THR A N 1
ATOM 1867 C CA . THR A 1 229 ? -26.424 1.047 -18.969 1.00 46.12 229 THR A CA 1
ATOM 1868 C C . THR A 1 229 ? -26.613 2.151 -17.931 1.00 46.12 229 THR A C 1
ATOM 1870 O O . THR A 1 229 ? -25.702 2.931 -17.658 1.00 46.12 229 THR A O 1
ATOM 1873 N N . LYS A 1 230 ? -27.820 2.237 -17.357 1.00 41.03 230 LYS A N 1
ATOM 1874 C CA . LYS A 1 230 ? -28.172 3.169 -16.273 1.00 41.03 230 LYS A CA 1
ATOM 1875 C C . LYS A 1 230 ? -27.348 2.874 -15.014 1.00 41.03 230 LYS A C 1
ATOM 1877 O O . LYS A 1 230 ? -27.793 2.148 -14.128 1.00 41.03 230 LYS A O 1
ATOM 1882 N N . LEU A 1 231 ? -26.155 3.451 -14.920 1.00 48.69 231 LEU A N 1
ATOM 1883 C CA . LEU A 1 231 ? -25.356 3.460 -13.701 1.00 48.69 231 LEU A CA 1
ATOM 1884 C C . LEU A 1 231 ? -25.640 4.762 -12.941 1.00 48.69 231 LEU A C 1
ATOM 1886 O O . LEU A 1 231 ? -25.138 5.825 -13.293 1.00 48.69 231 LEU A O 1
ATOM 1890 N N . ILE A 1 232 ? -26.470 4.685 -11.900 1.00 51.72 232 ILE A N 1
ATOM 1891 C CA . ILE A 1 232 ? -26.703 5.812 -10.990 1.00 51.72 232 ILE A CA 1
ATOM 1892 C C . ILE A 1 232 ? -25.581 5.797 -9.949 1.00 51.72 232 ILE A C 1
ATOM 1894 O O . ILE A 1 232 ? -25.582 4.971 -9.036 1.00 51.72 232 ILE A O 1
ATOM 1898 N N . ILE A 1 233 ? -24.607 6.695 -10.091 1.00 49.12 233 ILE A N 1
ATOM 1899 C CA . ILE A 1 233 ? -23.547 6.889 -9.098 1.00 49.12 233 ILE A CA 1
ATOM 1900 C C . ILE A 1 233 ? -24.066 7.876 -8.048 1.00 49.12 233 ILE A C 1
ATOM 1902 O O . ILE A 1 233 ? -24.189 9.067 -8.314 1.00 49.12 233 ILE A O 1
ATOM 1906 N N . VAL A 1 234 ? -24.381 7.384 -6.847 1.00 48.19 234 VAL A N 1
ATOM 1907 C CA . VAL A 1 234 ? -24.719 8.237 -5.696 1.00 48.19 234 VAL A CA 1
ATOM 1908 C C . VAL A 1 234 ? -23.452 8.465 -4.875 1.00 48.19 234 VAL A C 1
ATOM 1910 O O . VAL A 1 234 ? -23.038 7.605 -4.100 1.00 48.19 234 VAL A O 1
ATOM 1913 N N . THR A 1 235 ? -22.816 9.622 -5.041 1.00 45.75 235 THR A N 1
ATOM 1914 C CA . THR A 1 235 ? -21.719 10.067 -4.171 1.00 45.75 235 THR A CA 1
ATOM 1915 C C . THR A 1 235 ? -22.285 10.772 -2.943 1.00 45.75 235 THR A C 1
ATOM 1917 O O . THR A 1 235 ? -22.825 11.870 -3.046 1.00 45.75 235 THR A O 1
ATOM 1920 N N . VAL A 1 236 ? -22.152 10.148 -1.771 1.00 45.03 236 VAL A N 1
ATOM 1921 C CA . VAL A 1 236 ? -22.440 10.791 -0.482 1.00 45.03 236 VAL A CA 1
ATOM 1922 C C . VAL A 1 236 ? -21.179 11.529 -0.042 1.00 45.03 236 VAL A C 1
ATOM 1924 O O . VAL A 1 236 ? -20.179 10.896 0.295 1.00 45.03 236 VAL A O 1
ATOM 1927 N N . VAL A 1 237 ? -21.210 12.861 -0.084 1.00 48.16 237 VAL A N 1
ATOM 1928 C CA . VAL A 1 237 ? -20.132 13.712 0.434 1.00 48.16 237 VAL A CA 1
ATOM 1929 C C . VAL A 1 237 ? -20.512 14.126 1.851 1.00 48.16 237 VAL A C 1
ATOM 1931 O O . VAL A 1 237 ? -21.454 14.888 2.048 1.00 48.16 237 VAL A O 1
ATOM 1934 N N . ASP A 1 238 ? -19.805 13.585 2.838 1.00 35.84 238 ASP A N 1
ATOM 1935 C CA . ASP A 1 238 ? -19.969 13.955 4.244 1.00 35.84 238 ASP A CA 1
ATOM 1936 C C . ASP A 1 238 ? -19.151 15.228 4.510 1.00 35.84 238 ASP A C 1
ATOM 1938 O O . ASP A 1 238 ? -17.922 15.187 4.605 1.00 35.84 238 ASP A O 1
ATOM 1942 N N . VAL A 1 239 ? -19.823 16.381 4.537 1.00 47.94 239 VAL A N 1
ATOM 1943 C CA . VAL A 1 239 ? -19.202 17.672 4.865 1.00 47.94 239 VAL A CA 1
ATOM 1944 C C . VAL A 1 239 ? -19.333 17.888 6.367 1.00 47.94 239 VAL A C 1
ATOM 1946 O O . VAL A 1 239 ? -20.219 18.589 6.847 1.00 47.94 239 VAL A O 1
ATOM 1949 N N . SER A 1 240 ? -18.443 17.244 7.111 1.00 38.59 240 SER A N 1
ATOM 1950 C CA . SER A 1 240 ? -18.207 17.546 8.520 1.00 38.59 240 SER A CA 1
ATOM 1951 C C . SER A 1 240 ? -17.004 18.495 8.603 1.00 38.59 240 SER A C 1
ATOM 1953 O O . SER A 1 240 ? -15.866 18.045 8.460 1.00 38.59 240 SER A O 1
ATOM 1955 N N . ILE A 1 241 ? -17.256 19.800 8.763 1.00 43.50 241 ILE A N 1
ATOM 1956 C CA . ILE A 1 241 ? -16.245 20.811 9.140 1.00 43.50 241 ILE A CA 1
ATOM 1957 C C . ILE A 1 241 ? -16.326 21.023 10.650 1.00 43.50 241 ILE A C 1
ATOM 1959 O O . ILE A 1 241 ? -17.463 21.200 11.144 1.00 43.50 241 ILE A O 1
#

Sequence (241 aa):
MHEWAQQYPVELNSGKKIAQCTYYGLFPILISSSFSLLAYQNVRQLVRRQIPIERRRLDRQMTAMIFARVITFVILVLPYTIFRIYTLNVNVSPVDILPYAINQLVSAIVSSLLIWIYALNFYIFLASSSRFRRQVKYFLVKKCWQSLKRWYSLNRTQVHPLDESPNISGIELVQMNLDHKQYPHSNCPILVSTKPKMIPPNIPPTKLPTPGIILHVAAPIADPAYEPTKLIIVTVVDVSI

Organism: NCBI:txid392033